Protein AF-A0A9Q0U3F6-F1 (afdb_monomer_lite)

Sequence (194 aa):
MDRSNAILQREQQQQSLNPKDWIAVDQQNAWDLLHEERSLMTRISTSCVDLDDILGGGISCKQVTEIGGVPGIGKTQLGIQLAVNVQMPSYCGGLGGKAIYIDTEGSFMGERAQEIAEAYVEDISEYNRFLHKDLQACQGEIQGKDVLQNIYFFRICSYTEQIALINYLEEFISDHKDVLKTWPSGPEYLVKWH

Foldseek 3Di:
DDPVVVVVVVVVVVVPDDPVVVVPPPPDDPVNVVVVCVVLWAAFALVDPVVCVVVVRHHTPPDDDDDDDDPPPCPLVSLLLSQLRLCDPVVSRHVVAFEEAEAAPPPDDVVSSLVSLQVSLVVVVVVCVVVPPDDDDPDPRDHSVNSSVRYHYHYDHDPVSVVVVVVCVVVVCVVVVRNVSSDPDPPPPPPDDD

Organism: NCBI:txid2511006

Secondary structure (DSSP, 8-state):
--HHHHHHHHHHHHTT--GGGSTTS----HHHHHHHHHHT--EE--S-HHHHHHHTSSEETTS------STTSSHHHHHHHHHHHTTS-GGGTS-S--EEEEESSS---HHHHHHHHHHHHHHHHHHHHHH-TT---------HHHHHTTEEEEE--SHHHHHHHHHHHHHHHHH-GGGGTT-SS-GGG-----

Structure (mmCIF, N/CA/C/O backbone):
data_AF-A0A9Q0U3F6-F1
#
_entry.id   AF-A0A9Q0U3F6-F1
#
loop_
_atom_site.group_PDB
_atom_site.id
_atom_site.type_symbol
_atom_site.label_atom_id
_atom_site.label_alt_id
_atom_site.label_comp_id
_atom_site.label_asym_id
_atom_site.label_entity_id
_atom_site.label_seq_id
_atom_site.pdbx_PDB_ins_code
_atom_site.Cartn_x
_atom_site.Cartn_y
_atom_site.Cartn_z
_atom_site.occupancy
_atom_site.B_iso_or_equiv
_atom_site.auth_seq_id
_atom_site.auth_comp_id
_atom_site.auth_asym_id
_atom_site.auth_atom_id
_atom_site.pdbx_PDB_model_num
ATOM 1 N N . MET A 1 1 ? -55.919 -20.861 21.590 1.00 49.06 1 MET A N 1
ATOM 2 C CA . MET A 1 1 ? -55.355 -21.329 20.307 1.00 49.06 1 MET A CA 1
ATOM 3 C C . MET A 1 1 ? -53.915 -21.726 20.569 1.00 49.06 1 MET A C 1
ATOM 5 O O . MET A 1 1 ? -53.205 -20.995 21.244 1.00 49.06 1 MET A O 1
ATOM 9 N N . ASP A 1 2 ? -53.588 -22.955 20.201 1.00 49.62 2 ASP A N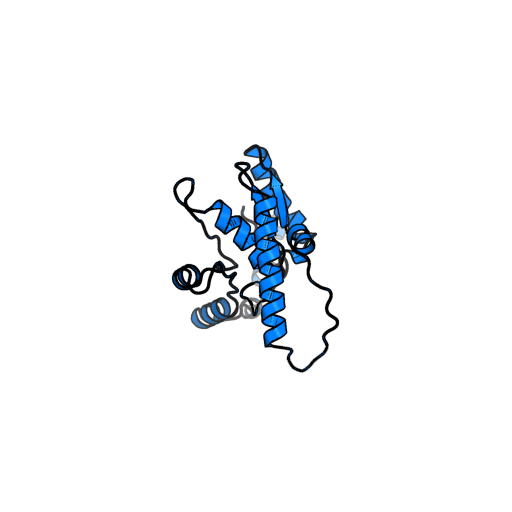 1
ATOM 10 C CA . ASP A 1 2 ? -52.701 -23.861 20.934 1.00 49.62 2 ASP A CA 1
ATOM 11 C C . ASP A 1 2 ? -51.220 -23.725 20.527 1.00 49.62 2 ASP A C 1
ATOM 13 O O . ASP A 1 2 ? -50.894 -23.850 19.346 1.00 49.62 2 ASP A O 1
ATOM 17 N N . ARG A 1 3 ? -50.314 -23.469 21.489 1.00 50.22 3 ARG A N 1
ATOM 18 C CA . ARG A 1 3 ? -48.858 -23.334 21.242 1.00 50.22 3 ARG A CA 1
ATOM 19 C C . ARG A 1 3 ? -48.234 -24.642 20.743 1.00 50.22 3 ARG A C 1
ATOM 21 O O . ARG A 1 3 ? -47.231 -24.594 20.036 1.00 50.22 3 ARG A O 1
ATOM 28 N N . SER A 1 4 ? -48.862 -25.778 21.041 1.00 53.78 4 SER A N 1
ATOM 29 C CA . SER A 1 4 ? -48.437 -27.098 20.570 1.00 53.78 4 SER A CA 1
ATOM 30 C C . SER A 1 4 ? -48.608 -27.259 19.054 1.00 53.78 4 SER A C 1
ATOM 32 O O . SER A 1 4 ? -47.772 -27.883 18.407 1.00 53.78 4 SER A O 1
ATOM 34 N N . ASN A 1 5 ? -49.615 -26.612 18.451 1.00 49.47 5 ASN A N 1
ATOM 35 C CA . ASN A 1 5 ? -49.834 -26.671 17.000 1.00 49.47 5 ASN A CA 1
ATOM 36 C C . ASN A 1 5 ? -48.785 -25.882 16.203 1.00 49.47 5 ASN A C 1
ATOM 38 O O . ASN A 1 5 ? -48.445 -26.275 15.091 1.00 49.47 5 ASN A O 1
ATOM 42 N N . ALA A 1 6 ? -48.232 -24.804 16.766 1.00 56.00 6 ALA A N 1
ATOM 43 C CA . ALA A 1 6 ? -47.202 -24.004 16.098 1.00 56.00 6 ALA A CA 1
ATOM 44 C C . ALA A 1 6 ? -45.828 -24.703 16.063 1.00 56.00 6 ALA A C 1
ATOM 46 O O . ALA A 1 6 ? -45.046 -24.475 15.142 1.00 56.00 6 ALA A O 1
ATOM 47 N N . ILE A 1 7 ? -45.535 -25.558 17.050 1.00 54.91 7 ILE A N 1
ATOM 48 C CA . ILE A 1 7 ? -44.294 -26.347 17.104 1.00 54.91 7 ILE A CA 1
ATOM 49 C C . ILE A 1 7 ? -44.388 -27.533 16.138 1.00 54.91 7 ILE A C 1
ATOM 51 O O . ILE A 1 7 ? -43.493 -27.711 15.317 1.00 54.91 7 ILE A O 1
ATOM 55 N N . LEU A 1 8 ? -45.520 -28.245 16.133 1.00 54.44 8 LEU A N 1
ATOM 56 C CA . LEU A 1 8 ? -45.777 -29.344 15.194 1.00 54.44 8 LEU A CA 1
ATOM 57 C C . LEU A 1 8 ? -45.776 -28.877 13.727 1.00 54.44 8 LEU A C 1
ATOM 59 O O . LEU A 1 8 ? -45.282 -29.585 12.854 1.00 54.44 8 LEU A O 1
ATOM 63 N N . GLN A 1 9 ? -46.264 -27.661 13.446 1.00 56.31 9 GLN A N 1
ATOM 64 C CA . GLN A 1 9 ? -46.187 -27.066 12.105 1.00 56.31 9 GLN A CA 1
ATOM 65 C C . GLN A 1 9 ? -44.754 -26.701 11.688 1.00 56.31 9 GLN A C 1
ATOM 67 O O . GLN A 1 9 ? -44.421 -26.836 10.513 1.00 56.31 9 GLN A O 1
ATOM 72 N N . ARG A 1 10 ? -43.891 -26.282 12.626 1.00 53.69 10 ARG A N 1
ATOM 73 C CA . ARG A 1 10 ? -42.471 -25.998 12.347 1.00 53.69 10 ARG A CA 1
ATOM 74 C C . ARG A 1 10 ? -41.657 -27.274 12.135 1.00 53.69 10 ARG A C 1
ATOM 76 O O . ARG A 1 10 ? -40.849 -27.309 11.214 1.00 53.69 10 ARG A O 1
ATOM 83 N N . GLU A 1 11 ? -41.912 -28.327 12.911 1.00 52.25 11 GLU A N 1
ATOM 84 C CA . GLU A 1 11 ? -41.258 -29.635 12.734 1.00 52.25 11 GLU A CA 1
ATOM 85 C C . GLU A 1 11 ? -41.662 -30.312 11.414 1.00 52.25 11 GLU A C 1
ATOM 87 O O . GLU A 1 11 ? -40.806 -30.864 10.721 1.00 52.25 11 GLU A O 1
ATOM 92 N N . GLN A 1 12 ? -42.930 -30.197 10.996 1.00 52.62 12 GLN A N 1
ATOM 93 C CA . GLN A 1 12 ? -43.377 -30.700 9.689 1.00 52.62 12 GLN A CA 1
ATOM 94 C C . GLN A 1 12 ? -42.829 -29.883 8.506 1.00 52.62 12 GLN A C 1
ATOM 96 O O . GLN A 1 12 ? -42.560 -30.454 7.451 1.00 52.62 12 GLN A O 1
ATOM 101 N N . GLN A 1 13 ? -42.597 -28.574 8.669 1.00 50.81 13 GLN A N 1
ATOM 102 C CA . GLN A 1 13 ? -41.918 -27.763 7.648 1.00 50.81 13 GLN A CA 1
ATOM 103 C C . GLN A 1 13 ? -40.432 -28.119 7.517 1.00 50.81 13 GLN A C 1
ATOM 105 O O . GLN A 1 13 ? -39.918 -28.173 6.400 1.00 50.81 13 GLN A O 1
A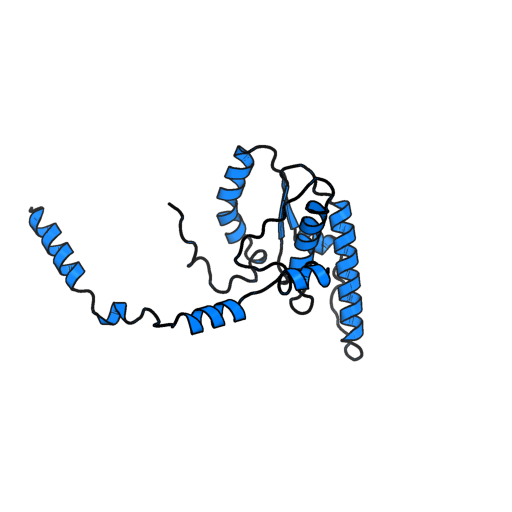TOM 110 N N . GLN A 1 14 ? -39.754 -28.434 8.625 1.00 48.50 14 GLN A N 1
ATOM 111 C CA . GLN A 1 14 ? -38.338 -28.816 8.621 1.00 48.50 14 GLN A CA 1
ATOM 112 C C . GLN A 1 14 ? -38.094 -30.211 8.016 1.00 48.50 14 GLN A C 1
ATOM 114 O O . GLN A 1 14 ? -37.037 -30.451 7.440 1.00 48.50 14 GLN A O 1
ATOM 119 N N . GLN A 1 15 ? -39.093 -31.100 8.061 1.00 50.72 15 GLN A N 1
ATOM 120 C CA . GLN A 1 15 ? -39.075 -32.408 7.387 1.00 50.72 15 GLN A CA 1
ATOM 121 C C . GLN A 1 15 ? -39.443 -32.360 5.892 1.00 50.72 15 GLN A C 1
ATOM 123 O O . GLN A 1 15 ? -39.339 -33.380 5.214 1.00 50.72 15 GLN A O 1
ATOM 128 N N . SER A 1 16 ? -39.855 -31.201 5.362 1.00 45.19 16 SER A N 1
ATOM 129 C CA . SER A 1 16 ? -40.233 -31.043 3.945 1.00 45.19 16 SER A CA 1
ATOM 130 C C . SER A 1 16 ? -39.086 -30.627 3.018 1.00 45.19 16 SER A C 1
ATOM 132 O O . SER A 1 16 ? -39.297 -30.483 1.815 1.00 45.19 16 SER A O 1
ATOM 134 N N . LEU A 1 17 ? -37.874 -30.448 3.551 1.00 50.31 17 LEU A N 1
ATOM 135 C CA . LEU A 1 17 ? -36.697 -30.147 2.740 1.00 50.31 17 LEU A CA 1
ATOM 136 C C . LEU A 1 17 ? -36.336 -31.386 1.912 1.00 50.31 17 LEU A C 1
ATOM 138 O O . LEU A 1 17 ? -36.053 -32.457 2.453 1.00 50.31 17 LEU A O 1
ATOM 142 N N . ASN A 1 18 ? -36.406 -31.249 0.590 1.00 52.62 18 ASN A N 1
ATOM 143 C CA . ASN A 1 18 ? -36.125 -32.326 -0.345 1.00 52.62 18 ASN A CA 1
ATOM 144 C C . ASN A 1 18 ? -34.629 -32.652 -0.251 1.00 52.62 18 ASN A C 1
ATOM 146 O O . ASN A 1 18 ? -33.817 -31.732 -0.329 1.00 52.62 18 ASN A O 1
ATOM 150 N N . PRO A 1 19 ? -34.216 -33.928 -0.160 1.00 51.41 19 PRO A N 1
ATOM 151 C CA . PRO A 1 19 ? -32.799 -34.266 -0.125 1.00 51.41 19 PRO A CA 1
ATOM 152 C C . PRO A 1 19 ? -31.988 -33.738 -1.306 1.00 51.41 19 PRO A C 1
ATOM 154 O O . PRO A 1 19 ? -30.776 -33.591 -1.207 1.00 51.41 19 PRO A O 1
ATOM 157 N N . LYS A 1 20 ? -32.662 -33.419 -2.417 1.00 50.69 20 LYS A N 1
ATOM 158 C CA . LYS A 1 20 ? -32.069 -32.780 -3.594 1.00 50.69 20 LYS A CA 1
ATOM 159 C C . LYS A 1 20 ? -31.677 -31.317 -3.387 1.00 50.69 20 LYS A C 1
ATOM 161 O O . LYS A 1 20 ? -30.798 -30.851 -4.101 1.00 50.69 20 LYS A O 1
ATOM 166 N N . ASP A 1 21 ? -32.249 -30.635 -2.399 1.00 50.00 21 ASP A N 1
ATOM 167 C CA . ASP A 1 21 ? -31.904 -29.249 -2.069 1.00 50.00 21 ASP A CA 1
ATOM 168 C C . ASP A 1 21 ? -30.517 -29.168 -1.399 1.00 50.00 21 ASP A C 1
ATOM 170 O O . ASP A 1 21 ? -29.830 -28.160 -1.519 1.00 50.00 21 ASP A O 1
ATOM 174 N N . TRP A 1 22 ? -30.050 -30.256 -0.765 1.00 46.44 22 TRP A N 1
ATOM 175 C CA . TRP A 1 22 ? -28.683 -30.377 -0.229 1.00 46.44 22 TRP A CA 1
ATOM 176 C C . TRP A 1 22 ? -27.664 -30.835 -1.284 1.00 46.44 22 TRP A C 1
ATOM 178 O O . TRP A 1 22 ? -26.461 -30.704 -1.080 1.00 46.44 22 TRP A O 1
ATOM 188 N N . ILE A 1 23 ? -28.135 -31.382 -2.412 1.00 46.56 23 ILE A N 1
ATOM 189 C CA . ILE A 1 23 ? -27.288 -31.915 -3.497 1.00 46.56 23 ILE A CA 1
ATOM 190 C C . ILE A 1 23 ? -26.761 -30.789 -4.406 1.00 46.56 23 ILE A C 1
ATOM 192 O O . ILE A 1 23 ? -25.864 -31.020 -5.207 1.00 46.56 23 ILE A O 1
ATOM 196 N N . ALA A 1 24 ? -27.253 -29.558 -4.244 1.00 46.41 24 ALA A N 1
ATOM 197 C CA . ALA A 1 24 ? -26.706 -28.374 -4.906 1.00 46.41 24 ALA A CA 1
ATOM 198 C C . ALA A 1 24 ? -25.598 -27.669 -4.097 1.00 46.41 24 ALA A C 1
ATOM 200 O O . ALA A 1 24 ? -25.228 -26.544 -4.424 1.00 46.41 24 ALA A O 1
ATOM 201 N N . VAL A 1 25 ? -25.052 -28.303 -3.051 1.00 53.06 25 VAL A N 1
ATOM 202 C CA . VAL A 1 25 ? -23.688 -27.972 -2.623 1.00 53.06 25 VAL A CA 1
ATOM 203 C C . VAL A 1 25 ? -22.778 -28.592 -3.672 1.00 53.06 25 VAL A C 1
ATOM 205 O O . VAL A 1 25 ? -22.663 -29.817 -3.728 1.00 53.06 25 VAL A O 1
ATOM 208 N N . ASP A 1 26 ? -22.212 -27.755 -4.540 1.00 58.81 26 ASP A N 1
ATOM 209 C CA . ASP A 1 26 ? -21.251 -28.172 -5.558 1.00 58.81 26 ASP A CA 1
ATOM 210 C C . ASP A 1 26 ? -20.186 -29.049 -4.880 1.00 58.81 26 ASP A C 1
ATOM 212 O O . ASP A 1 26 ? -19.478 -28.600 -3.975 1.00 58.81 26 ASP A O 1
ATOM 216 N N . GLN A 1 27 ? -20.158 -30.346 -5.206 1.00 58.69 27 GLN A N 1
ATOM 217 C CA . GLN A 1 27 ? -19.224 -31.305 -4.612 1.00 58.69 27 GLN A CA 1
ATOM 218 C C . GLN A 1 27 ? -17.847 -31.079 -5.235 1.00 58.69 27 GLN A C 1
ATOM 220 O O . GLN A 1 27 ? -17.368 -31.883 -6.031 1.00 58.69 27 GLN A O 1
ATOM 225 N N . GLN A 1 28 ? -17.215 -29.964 -4.885 1.00 70.50 28 GLN A N 1
ATOM 226 C CA . GLN A 1 28 ? -15.832 -29.701 -5.238 1.00 70.50 28 GLN A CA 1
ATOM 227 C C . GLN A 1 28 ? -14.929 -30.446 -4.264 1.00 70.50 28 GLN A C 1
ATOM 229 O O . GLN A 1 28 ? -15.071 -30.354 -3.040 1.00 70.50 28 GLN A O 1
ATOM 234 N N . ASN A 1 29 ? -13.996 -31.225 -4.807 1.00 86.06 29 ASN A N 1
ATOM 235 C CA . ASN A 1 29 ? -12.972 -31.831 -3.975 1.00 86.06 29 ASN A CA 1
ATOM 236 C C . ASN A 1 29 ? -11.969 -30.741 -3.533 1.00 86.06 29 ASN A C 1
ATOM 238 O O . ASN A 1 29 ? -11.833 -29.690 -4.159 1.00 86.06 29 ASN A O 1
ATOM 242 N N . ALA A 1 30 ? -11.246 -30.987 -2.439 1.00 83.19 30 ALA A N 1
ATOM 243 C CA . ALA A 1 30 ? -10.294 -30.011 -1.899 1.00 83.19 30 ALA A CA 1
ATOM 244 C C . ALA A 1 30 ? -9.158 -29.653 -2.879 1.00 83.19 30 ALA A C 1
ATOM 246 O O . ALA A 1 30 ? -8.510 -28.622 -2.723 1.00 83.19 30 ALA A O 1
ATOM 247 N N . TRP A 1 31 ? -8.899 -30.512 -3.868 1.00 83.25 31 TRP A N 1
ATOM 248 C CA . TRP A 1 31 ? -7.876 -30.291 -4.882 1.00 83.25 31 TRP A CA 1
ATOM 249 C C . TRP A 1 31 ? -8.350 -29.269 -5.921 1.00 83.25 31 TRP A C 1
ATOM 251 O O . TRP A 1 31 ? -7.631 -28.310 -6.185 1.00 83.25 31 TRP A O 1
ATOM 261 N N . ASP A 1 32 ? -9.576 -29.412 -6.421 1.00 85.19 32 ASP A N 1
ATOM 262 C CA . ASP A 1 32 ? -10.219 -28.483 -7.353 1.00 85.19 32 ASP A CA 1
ATOM 263 C C . ASP A 1 32 ? -10.326 -27.090 -6.726 1.00 85.19 32 ASP A C 1
ATOM 265 O O . ASP A 1 32 ? -9.898 -26.112 -7.334 1.00 85.19 32 ASP A O 1
ATOM 269 N N . LEU A 1 33 ? -10.764 -27.015 -5.465 1.00 81.06 33 LEU A N 1
ATOM 270 C CA . LEU A 1 33 ? -10.896 -25.753 -4.733 1.00 81.06 33 LEU A CA 1
ATOM 271 C C . LEU A 1 33 ? -9.536 -25.059 -4.518 1.00 81.06 33 LEU A C 1
ATOM 273 O O . LEU A 1 33 ? -9.423 -23.847 -4.680 1.00 81.06 33 LEU A O 1
ATOM 277 N N . LEU A 1 34 ? -8.475 -25.824 -4.230 1.00 79.25 34 LEU A N 1
ATOM 278 C CA . LEU A 1 34 ? -7.109 -25.297 -4.103 1.00 79.25 34 LEU A CA 1
ATOM 279 C C . LEU A 1 34 ? -6.534 -24.837 -5.450 1.00 79.25 34 LEU A C 1
ATOM 281 O O . LEU A 1 34 ? -5.801 -23.845 -5.511 1.00 79.25 34 LEU A O 1
ATOM 285 N N . HIS A 1 35 ? -6.829 -25.554 -6.535 1.00 79.94 35 HIS A N 1
ATOM 286 C CA . HIS A 1 35 ? -6.406 -25.165 -7.877 1.00 79.94 35 HIS A CA 1
ATOM 287 C C . HIS A 1 35 ? -7.120 -23.909 -8.358 1.00 79.94 35 HIS A C 1
ATOM 289 O O . HIS A 1 35 ? -6.469 -23.016 -8.904 1.00 79.94 35 HIS A O 1
ATOM 295 N N . GLU A 1 36 ? -8.421 -23.816 -8.107 1.00 76.94 36 GLU A N 1
ATOM 296 C CA . GLU A 1 36 ? -9.217 -22.636 -8.403 1.00 76.94 36 GLU A CA 1
ATOM 297 C C . GLU A 1 36 ? -8.716 -21.438 -7.589 1.00 76.94 36 GLU A C 1
ATOM 299 O O . GLU A 1 36 ? -8.391 -20.403 -8.171 1.00 76.94 36 GLU A O 1
ATOM 304 N N . GLU A 1 37 ? -8.500 -21.599 -6.279 1.00 74.75 37 GLU A N 1
ATOM 305 C CA . GLU A 1 37 ? -7.934 -20.552 -5.426 1.00 74.75 37 GLU A CA 1
ATOM 306 C C . GLU A 1 37 ? -6.588 -20.058 -5.967 1.00 74.75 37 GLU A C 1
ATOM 308 O O . GLU A 1 37 ? -6.440 -18.862 -6.213 1.00 74.75 37 GLU A O 1
ATOM 313 N N . ARG A 1 38 ? -5.639 -20.964 -6.249 1.00 71.94 38 ARG A N 1
ATOM 314 C CA . ARG A 1 38 ? -4.325 -20.605 -6.812 1.00 71.94 38 ARG A CA 1
ATOM 315 C C . ARG A 1 38 ? -4.423 -19.904 -8.160 1.00 71.94 38 ARG A C 1
ATOM 317 O O . ARG A 1 38 ? -3.631 -19.003 -8.417 1.00 71.94 38 ARG A O 1
ATOM 324 N N . SER A 1 39 ? -5.362 -20.305 -9.013 1.00 68.38 39 SER A N 1
ATOM 325 C CA . SER A 1 39 ? -5.569 -19.669 -10.318 1.00 68.38 39 SER A CA 1
ATOM 326 C C . SER A 1 39 ? -6.148 -18.253 -10.204 1.00 68.38 39 SER A C 1
ATOM 328 O O . SER A 1 39 ? -5.880 -17.406 -11.052 1.00 68.38 39 SER A O 1
ATOM 330 N N . LEU A 1 40 ? -6.886 -17.981 -9.123 1.00 72.19 40 LEU A N 1
ATOM 331 C CA . LEU A 1 40 ? -7.496 -16.689 -8.812 1.00 72.19 40 LEU A CA 1
ATOM 332 C C . LEU A 1 40 ? -6.630 -15.816 -7.887 1.00 72.19 40 LEU A C 1
ATOM 334 O O . LEU A 1 40 ? -7.042 -14.702 -7.545 1.00 72.19 40 LEU A O 1
ATOM 338 N N . MET A 1 41 ? -5.468 -16.303 -7.433 1.00 73.31 41 MET A N 1
ATOM 339 C CA . MET A 1 41 ? -4.558 -15.541 -6.576 1.00 73.31 41 MET A CA 1
ATOM 340 C C . MET A 1 41 ? -3.874 -14.445 -7.388 1.00 73.31 41 MET A C 1
ATOM 342 O O . MET A 1 41 ? -2.840 -14.650 -8.019 1.00 73.31 41 MET A O 1
ATOM 346 N N . THR A 1 42 ? -4.441 -13.247 -7.329 1.00 87.31 42 THR A N 1
ATOM 347 C CA . THR A 1 42 ? -3.783 -12.040 -7.814 1.00 87.31 42 THR A CA 1
ATOM 348 C C . THR A 1 42 ? -2.732 -11.567 -6.813 1.00 87.31 42 THR A C 1
ATOM 350 O O . THR A 1 42 ? -2.897 -11.724 -5.597 1.00 87.31 42 THR A O 1
ATOM 353 N N . ARG A 1 43 ? -1.649 -10.976 -7.322 1.00 91.44 43 ARG A N 1
ATOM 354 C CA . ARG A 1 43 ? -0.555 -10.429 -6.513 1.00 91.44 43 ARG A CA 1
ATOM 355 C C . ARG A 1 43 ? -0.246 -9.002 -6.921 1.00 91.44 43 ARG A C 1
ATOM 357 O O . ARG A 1 43 ? -0.457 -8.636 -8.074 1.00 91.44 43 ARG A O 1
ATOM 364 N N . ILE A 1 44 ? 0.255 -8.229 -5.968 1.00 94.69 44 ILE A N 1
ATOM 365 C CA . ILE A 1 44 ? 0.815 -6.902 -6.206 1.00 94.69 44 ILE A CA 1
ATOM 366 C C . ILE A 1 44 ? 2.330 -7.030 -6.061 1.00 94.69 44 ILE A C 1
ATOM 368 O O . ILE A 1 44 ? 2.816 -7.408 -4.994 1.00 94.69 44 ILE A O 1
ATOM 372 N N . SER A 1 45 ? 3.067 -6.726 -7.125 1.00 94.94 45 SER A N 1
ATOM 373 C CA . SER A 1 45 ? 4.529 -6.674 -7.091 1.00 94.94 45 SER A CA 1
ATOM 374 C C . SER A 1 45 ? 5.002 -5.623 -6.089 1.00 94.94 45 SER A C 1
ATOM 376 O O . SER A 1 45 ? 4.399 -4.558 -5.938 1.00 94.94 45 SER A O 1
ATOM 378 N N . THR A 1 46 ? 6.110 -5.903 -5.414 1.00 95.81 46 THR A N 1
ATOM 379 C CA . THR A 1 46 ? 6.808 -4.952 -4.541 1.00 95.81 46 THR A CA 1
ATOM 380 C C . THR A 1 46 ? 7.765 -4.034 -5.309 1.00 95.81 46 THR A C 1
ATOM 382 O O . THR A 1 46 ? 8.417 -3.189 -4.697 1.00 95.81 46 THR A O 1
ATOM 385 N N . SER A 1 47 ? 7.863 -4.193 -6.637 1.00 93.69 47 SER A N 1
ATOM 386 C CA . SER A 1 47 ? 8.891 -3.592 -7.503 1.00 93.69 47 SER A CA 1
ATOM 387 C C . SER A 1 47 ? 10.327 -3.971 -7.115 1.00 93.69 47 SER A C 1
ATOM 389 O O . SER A 1 47 ? 11.287 -3.318 -7.520 1.00 93.69 47 SER A O 1
ATOM 391 N N . CYS A 1 48 ? 10.488 -5.046 -6.344 1.00 95.06 48 CYS A N 1
ATOM 392 C CA . CYS A 1 48 ? 11.768 -5.622 -5.967 1.00 95.06 48 CYS A CA 1
ATOM 393 C C . CYS A 1 48 ? 11.729 -7.114 -6.287 1.00 95.06 48 CYS A C 1
ATOM 395 O O . CYS A 1 48 ? 11.026 -7.870 -5.624 1.00 95.06 48 CYS A O 1
ATOM 397 N N . VAL A 1 49 ? 12.491 -7.532 -7.300 1.00 95.12 49 VAL A N 1
ATOM 398 C CA . VAL A 1 49 ? 12.485 -8.922 -7.789 1.00 95.12 49 VAL A CA 1
ATOM 399 C C . VAL A 1 49 ? 12.841 -9.902 -6.672 1.00 95.12 49 VAL A C 1
ATOM 401 O O . VAL A 1 49 ? 12.113 -10.862 -6.454 1.00 95.12 49 VAL A O 1
ATOM 404 N N . ASP A 1 50 ? 13.889 -9.612 -5.898 1.00 97.31 50 ASP A N 1
ATOM 405 C CA . ASP A 1 50 ? 14.319 -10.486 -4.802 1.00 97.31 50 ASP A CA 1
ATOM 406 C C . ASP A 1 50 ? 13.236 -10.638 -3.719 1.00 97.31 50 ASP A C 1
ATOM 408 O O . ASP A 1 50 ? 13.038 -11.721 -3.167 1.00 97.31 50 ASP A O 1
ATOM 412 N N . LEU A 1 51 ? 12.516 -9.554 -3.405 1.00 95.12 51 LEU A N 1
ATOM 413 C CA . LEU A 1 51 ? 11.439 -9.585 -2.418 1.00 95.12 51 LEU A CA 1
ATOM 414 C C . LEU A 1 51 ? 10.200 -10.294 -2.971 1.00 95.12 51 LEU A C 1
ATOM 416 O O . LEU A 1 51 ? 9.575 -11.074 -2.255 1.00 95.12 51 LEU A O 1
ATOM 420 N N . ASP A 1 52 ? 9.866 -10.063 -4.238 1.00 95.56 52 ASP A N 1
ATOM 421 C CA . ASP A 1 52 ? 8.775 -10.758 -4.910 1.00 95.56 52 ASP A CA 1
ATOM 422 C C . ASP A 1 52 ? 9.039 -12.263 -4.955 1.00 95.56 52 ASP A C 1
ATOM 424 O O . ASP A 1 52 ? 8.138 -13.029 -4.623 1.00 95.56 52 ASP A O 1
ATOM 428 N N . ASP A 1 53 ? 10.263 -12.697 -5.254 1.00 95.69 53 ASP A N 1
ATOM 429 C CA . ASP A 1 53 ? 10.656 -14.109 -5.247 1.00 95.69 53 ASP A CA 1
ATOM 430 C C . ASP A 1 53 ? 10.484 -14.743 -3.860 1.00 95.69 53 ASP A C 1
ATOM 432 O O . ASP A 1 53 ? 9.913 -15.831 -3.738 1.00 95.69 53 ASP A O 1
ATOM 436 N N . ILE A 1 54 ? 10.898 -14.041 -2.798 1.00 94.75 54 ILE A N 1
ATOM 437 C CA . ILE A 1 54 ? 10.698 -14.487 -1.408 1.00 94.75 54 ILE A CA 1
ATOM 438 C C . ILE A 1 54 ? 9.204 -14.605 -1.068 1.00 94.75 54 ILE A C 1
ATOM 440 O O . ILE A 1 54 ? 8.803 -15.523 -0.350 1.00 94.75 54 ILE A O 1
ATOM 444 N N . LEU A 1 55 ? 8.374 -13.697 -1.584 1.00 91.44 55 LEU A N 1
ATOM 445 C CA . LEU A 1 55 ? 6.926 -13.668 -1.355 1.00 91.44 55 LEU A CA 1
ATOM 446 C C . LEU A 1 55 ? 6.132 -14.575 -2.316 1.00 91.44 55 LEU A C 1
ATOM 448 O O . LEU A 1 55 ? 4.914 -14.696 -2.179 1.00 91.44 55 LEU A O 1
ATOM 452 N N . GLY A 1 56 ? 6.791 -15.236 -3.273 1.00 90.00 56 GLY A N 1
ATOM 453 C CA . GLY A 1 56 ? 6.134 -16.090 -4.266 1.00 90.00 56 GLY A CA 1
ATOM 454 C C . GLY A 1 56 ? 5.395 -15.311 -5.363 1.00 90.00 56 GLY A C 1
ATOM 455 O O . GLY A 1 56 ? 4.302 -15.707 -5.781 1.00 9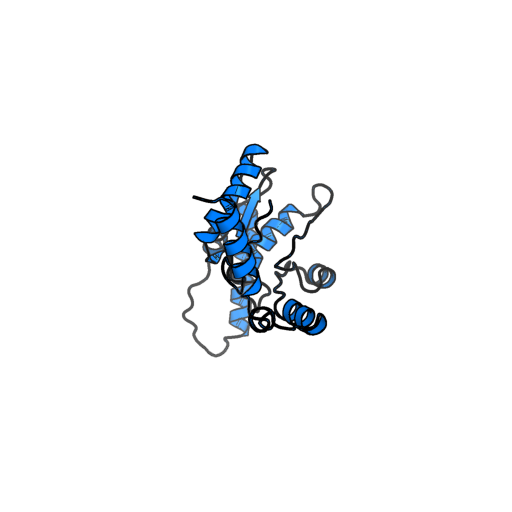0.00 56 GLY A O 1
ATOM 456 N N . GLY A 1 57 ? 5.988 -14.206 -5.818 1.00 90.12 57 GLY A N 1
ATOM 457 C CA . GLY A 1 57 ? 5.497 -13.313 -6.870 1.00 90.12 57 GLY A CA 1
ATOM 458 C C . GLY A 1 57 ? 4.889 -11.996 -6.371 1.00 90.12 57 GLY A C 1
ATOM 459 O O . GLY A 1 57 ? 4.107 -11.389 -7.099 1.00 90.12 57 GLY A O 1
ATOM 460 N N . GLY A 1 58 ? 5.184 -11.583 -5.134 1.00 94.25 58 GLY A N 1
ATOM 461 C CA . GLY A 1 58 ? 4.689 -10.339 -4.528 1.00 94.25 58 GLY A CA 1
ATOM 462 C C . GLY A 1 58 ? 3.595 -10.533 -3.471 1.00 94.25 58 GLY A C 1
ATOM 463 O O . GLY A 1 58 ? 3.319 -11.643 -3.014 1.00 94.25 58 GLY A O 1
ATOM 464 N N . ILE A 1 59 ? 2.957 -9.438 -3.056 1.00 94.38 59 ILE A N 1
ATOM 465 C CA . ILE A 1 59 ? 1.960 -9.428 -1.976 1.00 94.38 59 ILE A CA 1
ATOM 466 C C . ILE A 1 59 ? 0.666 -10.096 -2.443 1.00 94.38 59 ILE A C 1
ATOM 468 O O . ILE A 1 59 ? 0.042 -9.664 -3.413 1.00 94.38 59 ILE A O 1
ATOM 472 N N . SER A 1 60 ? 0.245 -11.151 -1.739 1.00 91.00 60 SER A N 1
ATOM 473 C CA . SER A 1 60 ? -0.976 -11.892 -2.056 1.00 91.00 60 SER A CA 1
ATOM 474 C C . SER A 1 60 ? -2.235 -11.092 -1.751 1.00 91.00 60 SER A C 1
ATOM 476 O O . SER A 1 60 ? -2.431 -10.631 -0.630 1.00 91.00 60 SER A O 1
ATOM 478 N N . CYS A 1 61 ? -3.161 -11.030 -2.705 1.00 87.62 61 CYS A N 1
ATOM 479 C CA . CYS A 1 61 ? -4.526 -10.607 -2.412 1.00 87.62 61 CYS A CA 1
ATOM 480 C C . CYS A 1 61 ? -5.282 -11.685 -1.617 1.00 87.62 61 CYS A C 1
ATOM 482 O O . CYS A 1 61 ? -4.845 -12.837 -1.537 1.00 87.62 61 CYS A O 1
ATOM 484 N N . LYS A 1 62 ? -6.435 -11.300 -1.046 1.00 83.88 62 LYS A N 1
ATOM 485 C CA . LYS A 1 62 ? -7.315 -12.150 -0.212 1.00 83.88 62 LYS A CA 1
ATOM 486 C C . LYS A 1 62 ? -6.668 -12.662 1.085 1.00 83.88 62 LYS A C 1
ATOM 488 O O . LYS A 1 62 ? -7.207 -13.550 1.735 1.00 83.88 62 LYS A O 1
ATOM 493 N N . GLN A 1 63 ? -5.528 -12.095 1.470 1.00 84.69 63 GLN A N 1
ATOM 494 C CA . GLN A 1 63 ? -4.793 -12.431 2.683 1.00 84.69 63 GLN A CA 1
ATOM 495 C C . GLN A 1 63 ? -4.328 -11.149 3.374 1.00 84.69 63 GLN A C 1
ATOM 497 O O . GLN A 1 63 ? -4.185 -10.105 2.739 1.00 84.69 63 GLN A O 1
ATOM 502 N N . VAL A 1 64 ? -4.087 -11.239 4.681 1.00 90.69 64 VAL A N 1
ATOM 503 C CA . VAL A 1 64 ? -3.451 -10.165 5.448 1.00 90.69 64 VAL A CA 1
ATOM 504 C C . VAL A 1 64 ? -1.956 -10.455 5.515 1.00 90.69 64 VAL A C 1
ATOM 506 O O . VAL A 1 64 ? -1.551 -11.534 5.946 1.00 90.69 64 VAL A O 1
ATOM 509 N N . THR A 1 65 ? -1.137 -9.494 5.094 1.00 91.69 65 THR A N 1
ATOM 510 C CA . THR A 1 65 ? 0.326 -9.571 5.179 1.00 91.69 65 THR A CA 1
ATOM 511 C C . THR A 1 65 ? 0.830 -8.527 6.168 1.00 91.69 65 THR A C 1
ATOM 513 O O . THR A 1 65 ? 0.597 -7.335 5.986 1.00 91.69 65 THR A O 1
ATOM 516 N N . GLU A 1 66 ? 1.528 -8.972 7.212 1.00 94.81 66 GLU A N 1
ATOM 517 C CA . GLU A 1 66 ? 2.156 -8.095 8.201 1.00 94.81 66 GLU A CA 1
ATOM 518 C C . GLU A 1 66 ? 3.647 -7.917 7.887 1.00 94.81 66 GLU A C 1
ATOM 520 O O . GLU A 1 66 ? 4.382 -8.891 7.724 1.00 94.81 66 GLU A O 1
ATOM 525 N N . ILE A 1 67 ? 4.104 -6.664 7.837 1.00 92.31 67 ILE A N 1
ATOM 526 C CA . ILE A 1 67 ? 5.520 -6.317 7.674 1.00 92.31 67 ILE A CA 1
ATOM 527 C C . ILE A 1 67 ? 6.027 -5.761 9.008 1.00 92.31 67 ILE A C 1
ATOM 529 O O . ILE A 1 67 ? 5.787 -4.602 9.347 1.00 92.31 67 ILE A O 1
ATOM 533 N N . GLY A 1 68 ? 6.735 -6.594 9.770 1.00 92.62 68 GLY A N 1
ATOM 534 C CA . GLY A 1 68 ? 7.285 -6.247 11.082 1.00 92.62 68 GLY A CA 1
ATOM 535 C C . GLY A 1 68 ? 8.772 -5.878 11.049 1.00 92.62 68 GLY A C 1
ATOM 536 O O . GLY A 1 68 ? 9.529 -6.330 10.195 1.00 92.62 68 GLY A O 1
ATOM 537 N N . GLY A 1 69 ? 9.212 -5.068 12.017 1.00 94.00 69 GLY A N 1
ATOM 538 C CA . GLY A 1 69 ? 10.633 -4.806 12.268 1.00 94.00 69 GLY A CA 1
ATOM 539 C C . GLY A 1 69 ? 10.924 -3.420 12.843 1.00 94.00 69 GLY A C 1
ATOM 540 O O . GLY A 1 69 ? 10.014 -2.620 13.069 1.00 94.00 69 GLY A O 1
ATOM 541 N N . VAL A 1 70 ? 12.202 -3.117 13.087 1.00 95.06 70 VAL A N 1
ATOM 542 C CA . VAL A 1 70 ? 12.628 -1.883 13.780 1.00 95.06 70 VAL A CA 1
ATOM 543 C C . VAL A 1 70 ? 12.362 -0.609 12.952 1.00 95.06 70 VAL A C 1
ATOM 545 O O . VAL A 1 70 ? 12.140 -0.688 11.740 1.00 95.06 70 VAL A O 1
ATOM 548 N N . PRO A 1 71 ? 12.310 0.591 13.559 1.00 92.38 71 PRO A N 1
ATOM 549 C CA . PRO A 1 71 ? 12.224 1.839 12.800 1.00 92.38 71 PRO A CA 1
ATOM 550 C C . PRO A 1 71 ? 13.358 1.957 11.768 1.00 92.38 71 PRO A C 1
ATOM 552 O O . PRO A 1 71 ? 14.484 1.546 12.032 1.00 92.38 71 PRO A O 1
ATOM 555 N N . GLY A 1 72 ? 13.055 2.495 10.584 1.00 91.81 72 GLY A N 1
ATOM 556 C CA . GLY A 1 72 ? 14.047 2.709 9.522 1.00 91.81 72 GLY A CA 1
ATOM 557 C C . GLY A 1 72 ? 14.307 1.529 8.575 1.00 91.81 72 GLY A C 1
ATOM 558 O O . GLY A 1 72 ? 14.987 1.727 7.578 1.00 91.81 72 GLY A O 1
ATOM 559 N N . ILE A 1 73 ? 13.724 0.340 8.790 1.00 93.75 73 ILE A N 1
ATOM 560 C CA . ILE A 1 73 ? 13.929 -0.814 7.879 1.00 93.75 73 ILE A CA 1
ATOM 561 C C . ILE A 1 73 ? 13.184 -0.719 6.535 1.00 93.75 73 ILE A C 1
ATOM 563 O O . ILE A 1 73 ? 13.238 -1.651 5.743 1.00 93.75 73 ILE A O 1
ATOM 567 N N . GLY A 1 74 ? 12.420 0.354 6.305 1.00 94.56 74 GLY A N 1
ATOM 568 C CA . GLY A 1 74 ? 11.663 0.547 5.063 1.00 94.56 74 GLY A CA 1
ATOM 569 C C . GLY A 1 74 ? 10.180 0.154 5.093 1.00 94.56 74 GLY A C 1
ATOM 570 O O . GLY A 1 74 ? 9.548 0.202 4.047 1.00 94.56 74 GLY A O 1
ATOM 571 N N . LYS A 1 75 ? 9.577 -0.161 6.252 1.00 96.00 75 LYS A N 1
ATOM 572 C CA . LYS A 1 75 ? 8.139 -0.527 6.346 1.00 96.00 75 LYS A CA 1
ATOM 573 C C . LYS A 1 75 ? 7.210 0.498 5.684 1.00 96.00 75 LYS A C 1
ATOM 575 O O . LYS A 1 75 ? 6.426 0.153 4.810 1.00 96.00 75 LYS A O 1
ATOM 580 N N . THR A 1 76 ? 7.345 1.769 6.065 1.00 95.69 76 THR A N 1
ATOM 581 C CA . THR A 1 76 ? 6.546 2.865 5.499 1.00 95.69 76 THR A CA 1
ATOM 582 C C . THR A 1 76 ? 6.832 3.062 4.011 1.00 95.69 76 THR A C 1
ATOM 584 O O . THR A 1 76 ? 5.910 3.300 3.243 1.00 95.69 76 THR A O 1
ATOM 587 N N . GLN A 1 77 ? 8.090 2.905 3.583 1.00 96.19 77 GLN A N 1
ATOM 588 C CA . GLN A 1 77 ? 8.462 3.006 2.167 1.00 96.19 77 GLN A CA 1
ATOM 589 C C . GLN A 1 77 ? 7.781 1.919 1.334 1.00 96.19 77 GLN A C 1
ATOM 591 O O . GLN A 1 77 ? 7.185 2.225 0.307 1.00 96.19 77 GLN A O 1
ATOM 596 N N . LEU A 1 78 ? 7.796 0.674 1.815 1.00 96.44 78 LEU A N 1
ATOM 597 C CA . LEU A 1 78 ? 7.110 -0.437 1.168 1.00 96.44 78 LEU A CA 1
ATOM 598 C C . LEU A 1 78 ? 5.588 -0.227 1.147 1.00 96.44 78 LEU A C 1
ATOM 600 O O . LEU A 1 78 ? 4.957 -0.472 0.126 1.00 96.44 78 LEU A O 1
ATOM 604 N N . GLY A 1 79 ? 4.998 0.293 2.227 1.00 96.88 79 GLY A N 1
ATOM 605 C CA . GLY A 1 79 ? 3.575 0.642 2.259 1.00 96.88 79 GLY A CA 1
ATOM 606 C C . GLY A 1 79 ? 3.190 1.680 1.198 1.00 96.88 79 GLY A C 1
ATOM 607 O O . GLY A 1 79 ? 2.204 1.496 0.486 1.00 96.88 79 GLY A O 1
ATOM 608 N N . ILE A 1 80 ? 3.977 2.754 1.061 1.00 97.31 80 ILE A N 1
ATOM 609 C CA . ILE A 1 80 ? 3.748 3.790 0.041 1.00 97.31 80 ILE A CA 1
ATOM 610 C C . ILE A 1 80 ? 3.940 3.206 -1.367 1.00 97.31 80 ILE A C 1
ATOM 612 O O . ILE A 1 80 ? 3.104 3.441 -2.239 1.00 97.31 80 ILE A O 1
ATOM 616 N N . GLN A 1 81 ? 4.987 2.402 -1.576 1.00 97.31 81 GLN A N 1
ATOM 617 C CA . GLN A 1 81 ? 5.241 1.721 -2.847 1.00 97.31 81 GLN A CA 1
ATOM 618 C C . GLN A 1 81 ? 4.054 0.845 -3.258 1.00 97.31 81 GLN A C 1
ATOM 620 O O . GLN A 1 81 ? 3.581 0.945 -4.384 1.00 97.31 81 GLN A O 1
ATOM 625 N N . LEU A 1 82 ? 3.515 0.036 -2.342 1.00 96.75 82 LEU A N 1
ATOM 626 C CA . LEU A 1 82 ? 2.367 -0.832 -2.618 1.00 96.75 82 LEU A CA 1
ATOM 627 C C . LEU A 1 82 ? 1.089 -0.043 -2.947 1.00 96.75 82 LEU A C 1
ATOM 629 O O . LEU A 1 82 ? 0.316 -0.468 -3.808 1.00 96.75 82 LEU A O 1
ATOM 633 N N . ALA A 1 83 ? 0.883 1.120 -2.318 1.00 96.06 83 ALA A N 1
ATOM 634 C CA . ALA A 1 83 ? -0.253 2.000 -2.605 1.00 96.06 83 ALA A CA 1
ATOM 635 C C . ALA A 1 83 ? -0.209 2.605 -4.023 1.00 96.06 83 ALA A C 1
ATOM 637 O O . ALA A 1 83 ? -1.256 2.907 -4.603 1.00 96.06 83 ALA A O 1
ATOM 638 N N . VAL A 1 84 ? 0.988 2.749 -4.598 1.00 95.19 84 VAL A N 1
ATOM 639 C CA . VAL A 1 84 ? 1.176 3.107 -6.011 1.00 95.19 84 VAL A CA 1
ATOM 640 C C . VAL A 1 84 ? 1.094 1.859 -6.898 1.00 95.19 84 VAL A C 1
ATOM 642 O O . VAL A 1 84 ? 0.344 1.842 -7.872 1.00 95.19 84 VAL A O 1
ATOM 645 N N . ASN A 1 85 ? 1.780 0.776 -6.526 1.00 94.69 85 ASN A N 1
ATOM 646 C CA . ASN A 1 85 ? 1.898 -0.438 -7.335 1.00 94.69 85 ASN A CA 1
ATOM 647 C C . ASN A 1 85 ? 0.558 -1.133 -7.615 1.00 94.69 85 ASN A C 1
ATOM 649 O O . ASN A 1 85 ? 0.372 -1.724 -8.678 1.00 94.69 85 ASN A O 1
ATOM 653 N N . VAL A 1 86 ? -0.416 -1.052 -6.704 1.00 93.44 86 VAL A N 1
ATOM 654 C CA . VAL A 1 86 ? -1.754 -1.623 -6.944 1.00 93.44 86 VAL A CA 1
ATOM 655 C C . VAL A 1 86 ? -2.444 -1.009 -8.171 1.00 93.44 86 VAL A C 1
ATOM 657 O O . VAL A 1 86 ? -3.281 -1.658 -8.804 1.00 93.44 86 VAL A O 1
ATOM 660 N N . GLN A 1 87 ? -2.075 0.220 -8.533 1.00 91.75 87 GLN A N 1
ATOM 661 C CA . GLN A 1 87 ? -2.654 0.959 -9.650 1.00 91.75 87 GLN A CA 1
ATOM 662 C C . GLN A 1 87 ? -2.041 0.571 -10.998 1.00 91.75 87 GLN A C 1
ATOM 664 O O . GLN A 1 87 ? -2.631 0.875 -12.036 1.00 91.75 87 GLN A O 1
ATOM 669 N N . MET A 1 88 ? -0.895 -0.124 -11.006 1.00 89.06 88 MET A N 1
ATOM 670 C CA . MET A 1 88 ? -0.277 -0.567 -12.255 1.00 89.06 88 MET A CA 1
ATOM 671 C C . MET A 1 88 ? -1.172 -1.582 -12.977 1.00 89.06 88 MET A C 1
ATOM 673 O O . MET A 1 88 ? -1.900 -2.338 -12.326 1.00 89.06 88 MET A O 1
ATOM 677 N N . PRO A 1 89 ? -1.113 -1.664 -14.314 1.00 86.56 89 PRO A N 1
ATOM 678 C CA . PRO A 1 89 ? -1.765 -2.733 -15.055 1.00 86.56 89 PRO A CA 1
ATOM 679 C C . PRO A 1 89 ? -1.291 -4.121 -14.605 1.00 86.56 89 PRO A C 1
ATOM 681 O O . PRO A 1 89 ? -0.149 -4.299 -14.181 1.00 86.56 89 PRO A O 1
ATOM 684 N N . SER A 1 90 ? -2.139 -5.139 -14.769 1.00 85.50 90 SER A N 1
ATOM 685 C CA . SER A 1 90 ? -1.810 -6.508 -14.342 1.00 85.50 90 SER A CA 1
ATOM 686 C C . SER A 1 90 ? -0.614 -7.126 -15.053 1.00 85.50 90 SER A C 1
ATOM 688 O O . SER A 1 90 ? 0.108 -7.912 -14.450 1.00 85.50 90 SER A O 1
ATOM 690 N N . TYR A 1 91 ? -0.337 -6.721 -16.293 1.00 83.06 91 TYR A N 1
ATOM 691 C CA . TYR A 1 91 ? 0.870 -7.147 -17.008 1.00 83.06 91 TYR A CA 1
ATOM 692 C C . TYR A 1 91 ? 2.162 -6.500 -16.469 1.00 83.06 91 TYR A C 1
ATOM 694 O O . TYR A 1 91 ? 3.247 -6.981 -16.776 1.00 83.06 91 TYR A O 1
ATOM 702 N N . CYS A 1 92 ? 2.047 -5.446 -15.654 1.00 84.50 92 CYS A N 1
ATOM 703 C CA . CYS A 1 92 ? 3.142 -4.792 -14.930 1.00 84.50 92 CYS A CA 1
ATOM 704 C C . CYS A 1 92 ? 3.185 -5.192 -13.442 1.00 84.50 92 CYS A C 1
ATOM 706 O O . CYS A 1 92 ? 3.902 -4.572 -12.667 1.00 84.50 92 CYS A O 1
ATOM 708 N N . GLY A 1 93 ? 2.404 -6.192 -13.012 1.00 86.56 93 GLY A N 1
ATOM 709 C CA . GLY A 1 93 ? 2.396 -6.653 -11.619 1.00 86.56 93 GLY A CA 1
ATOM 710 C C . GLY A 1 93 ? 1.512 -5.842 -10.662 1.00 86.56 93 GLY A C 1
ATOM 711 O O . GLY A 1 93 ? 1.638 -6.008 -9.452 1.00 86.56 93 GLY A O 1
ATOM 712 N N . GLY A 1 94 ? 0.622 -4.981 -11.168 1.00 90.50 94 GLY A N 1
ATOM 713 C CA . GLY A 1 94 ? -0.426 -4.332 -10.367 1.00 90.50 94 GLY A CA 1
ATOM 714 C C . GLY A 1 94 ? -1.818 -4.910 -10.626 1.00 90.50 94 GLY A C 1
ATOM 715 O O . GLY A 1 94 ? -1.970 -5.977 -11.213 1.00 90.50 94 GLY A O 1
ATOM 716 N N . LEU A 1 95 ? -2.869 -4.208 -10.199 1.00 89.94 95 LEU A N 1
ATOM 717 C CA . LEU A 1 95 ? -4.265 -4.640 -10.365 1.00 89.94 95 LEU A CA 1
ATOM 718 C C . LEU A 1 95 ? -5.153 -3.595 -11.056 1.00 89.94 95 LEU A C 1
ATOM 720 O O . LEU A 1 95 ? -6.366 -3.782 -11.167 1.00 89.94 95 LEU A O 1
ATOM 724 N N . GLY A 1 96 ? -4.577 -2.470 -11.483 1.00 88.19 96 GLY A N 1
ATOM 725 C CA . GLY A 1 96 ? -5.311 -1.315 -11.998 1.00 88.19 96 GLY A CA 1
ATOM 726 C C . GLY A 1 96 ? -6.292 -0.711 -10.987 1.00 88.19 96 GLY A C 1
ATOM 727 O O . GLY A 1 96 ? -7.243 -0.043 -11.400 1.00 88.19 96 GLY A O 1
ATOM 728 N N . GLY A 1 97 ? -6.132 -1.018 -9.696 1.00 89.25 97 GLY A N 1
ATOM 729 C CA . GLY A 1 97 ? -7.044 -0.645 -8.614 1.00 89.25 97 GLY A CA 1
ATOM 730 C C . GLY A 1 97 ? -6.705 0.702 -7.981 1.00 89.25 97 GLY A C 1
ATOM 731 O O . GLY A 1 97 ? -5.882 1.454 -8.493 1.00 89.25 97 GLY A O 1
ATOM 732 N N . LYS A 1 98 ? -7.344 0.991 -6.847 1.00 92.44 98 LYS A N 1
ATOM 733 C CA . LYS A 1 98 ? -7.042 2.132 -5.971 1.00 92.44 98 LYS A CA 1
ATOM 734 C C . LYS A 1 98 ? -6.554 1.635 -4.611 1.00 92.44 98 LYS A C 1
ATOM 736 O O . LYS A 1 98 ? -6.770 0.474 -4.271 1.00 92.44 98 LYS A O 1
ATOM 741 N N . ALA A 1 99 ? -5.933 2.509 -3.824 1.00 94.12 99 ALA A N 1
ATOM 742 C CA . ALA A 1 99 ? -5.436 2.174 -2.493 1.00 94.12 99 ALA A CA 1
ATOM 743 C C . ALA A 1 99 ? -6.196 2.926 -1.396 1.00 94.12 99 ALA A C 1
ATOM 745 O O . ALA A 1 99 ? -6.555 4.089 -1.565 1.00 94.12 99 ALA A O 1
ATOM 746 N N . ILE A 1 100 ? -6.380 2.277 -0.247 1.00 95.94 100 ILE A N 1
ATOM 747 C CA . ILE A 1 100 ? -6.711 2.945 1.015 1.00 95.94 100 ILE A CA 1
ATOM 748 C C . ILE A 1 100 ? -5.455 2.888 1.883 1.00 95.94 100 ILE A C 1
ATOM 750 O O . ILE A 1 100 ? -4.956 1.801 2.170 1.00 95.94 100 ILE A O 1
ATOM 754 N N . TYR A 1 101 ? -4.941 4.046 2.287 1.00 96.50 101 TYR A N 1
ATOM 755 C CA . TYR A 1 101 ? -3.775 4.160 3.157 1.00 96.50 101 TYR A CA 1
ATOM 756 C C . TYR A 1 101 ? -4.193 4.748 4.502 1.00 96.50 101 TYR A C 1
ATOM 758 O O . TYR A 1 101 ? -4.688 5.873 4.575 1.00 96.50 101 TYR A O 1
ATOM 766 N N . ILE A 1 102 ? -3.975 3.992 5.576 1.00 96.88 102 ILE A N 1
ATOM 767 C CA . ILE A 1 102 ? -4.324 4.394 6.940 1.00 96.88 102 ILE A CA 1
ATOM 768 C C . ILE A 1 102 ? -3.028 4.672 7.696 1.00 96.88 102 ILE A C 1
ATOM 770 O O . ILE A 1 102 ? -2.218 3.769 7.895 1.00 96.88 102 ILE A O 1
ATOM 774 N N . ASP A 1 103 ? -2.830 5.917 8.120 1.00 96.38 103 ASP A N 1
ATOM 775 C CA . ASP A 1 103 ? -1.621 6.350 8.817 1.00 96.38 103 ASP A CA 1
ATOM 776 C C . ASP A 1 103 ? -1.897 6.648 10.291 1.00 96.38 103 ASP A C 1
ATOM 778 O O . ASP A 1 103 ? -2.513 7.657 10.655 1.00 96.38 103 ASP A O 1
ATOM 782 N N . THR A 1 104 ? -1.400 5.767 11.152 1.00 94.31 104 THR A N 1
ATOM 783 C CA . THR A 1 104 ? -1.526 5.860 12.610 1.00 94.31 104 THR A CA 1
ATOM 784 C C . THR A 1 104 ? -0.390 6.653 13.254 1.00 94.31 104 THR A C 1
ATOM 786 O O . THR A 1 104 ? -0.591 7.285 14.287 1.00 94.31 104 THR A O 1
ATOM 789 N N . GLU A 1 105 ? 0.782 6.752 12.623 1.00 91.50 105 GLU A N 1
ATOM 790 C CA . GLU A 1 105 ? 1.969 7.385 13.223 1.00 91.50 105 GLU A CA 1
ATOM 791 C C . GLU A 1 105 ? 2.290 8.769 12.643 1.00 91.50 105 GLU A C 1
ATOM 793 O O . GLU A 1 105 ? 2.878 9.602 13.327 1.00 91.50 105 GLU A O 1
ATOM 798 N N . GLY A 1 106 ? 1.807 9.085 11.443 1.00 91.88 106 GLY A N 1
ATOM 799 C CA . GLY A 1 106 ? 2.079 10.351 10.752 1.00 91.88 106 GLY A CA 1
ATOM 800 C C . GLY A 1 106 ? 3.311 10.228 9.874 1.00 91.88 106 GLY A C 1
ATOM 801 O O . GLY A 1 106 ? 4.031 11.202 9.674 1.00 91.88 106 GLY A O 1
ATOM 802 N N . SER A 1 107 ? 3.599 9.000 9.446 1.00 92.00 107 SER A N 1
ATOM 803 C CA . SER A 1 107 ? 4.807 8.644 8.712 1.00 92.00 107 SER A CA 1
ATOM 804 C C . SER A 1 107 ? 4.611 8.702 7.199 1.00 92.00 107 SER A C 1
ATOM 806 O O . SER A 1 107 ? 5.592 8.641 6.460 1.00 92.00 107 SER A O 1
ATOM 808 N N . PHE A 1 108 ? 3.368 8.827 6.720 1.00 93.69 108 PHE A N 1
ATOM 809 C CA . PHE A 1 108 ? 3.102 8.964 5.296 1.00 93.69 108 PHE A CA 1
ATOM 810 C C . PHE A 1 108 ? 3.634 10.303 4.777 1.00 93.69 108 PHE A C 1
ATOM 812 O O . PHE A 1 108 ? 3.276 11.373 5.271 1.00 93.69 108 PHE A O 1
ATOM 819 N N . MET A 1 109 ? 4.473 10.244 3.745 1.00 94.50 109 MET A N 1
ATOM 820 C CA . MET A 1 109 ? 5.068 11.418 3.113 1.00 94.50 109 MET A CA 1
ATOM 821 C C . MET A 1 109 ? 4.505 11.562 1.701 1.00 94.50 109 MET A C 1
ATOM 823 O O . MET A 1 109 ? 4.846 10.779 0.816 1.00 94.50 109 MET A O 1
ATOM 827 N N . GLY A 1 110 ? 3.658 12.572 1.484 1.00 93.31 110 GLY A N 1
ATOM 828 C CA . GLY A 1 110 ? 3.036 12.822 0.178 1.00 93.31 110 GLY A CA 1
ATOM 829 C C . GLY A 1 110 ? 4.056 13.078 -0.934 1.00 93.31 110 GLY A C 1
ATOM 830 O O . GLY A 1 110 ? 3.905 12.544 -2.025 1.00 93.31 110 GLY A O 1
ATOM 831 N N . GLU A 1 111 ? 5.136 13.803 -0.630 1.00 94.81 111 GLU A N 1
ATOM 832 C CA . GLU A 1 111 ? 6.253 14.027 -1.562 1.00 94.81 111 GLU A CA 1
ATOM 833 C C . GLU A 1 111 ? 6.877 12.701 -2.011 1.00 94.81 111 GLU A C 1
ATOM 835 O O . GLU A 1 111 ? 7.079 12.476 -3.199 1.00 94.81 111 GLU A O 1
ATOM 840 N N . ARG A 1 112 ? 7.081 11.762 -1.080 1.00 95.31 112 ARG A N 1
ATOM 841 C CA . ARG A 1 112 ? 7.619 10.442 -1.418 1.00 95.31 112 ARG A CA 1
ATOM 842 C C . ARG A 1 112 ? 6.655 9.624 -2.273 1.00 95.31 112 ARG A C 1
ATOM 844 O O . ARG A 1 112 ? 7.085 8.927 -3.186 1.00 95.31 112 ARG A O 1
ATOM 851 N N . ALA A 1 113 ? 5.357 9.694 -1.982 1.00 94.81 113 ALA A N 1
ATOM 852 C CA . ALA A 1 113 ? 4.346 9.061 -2.821 1.00 94.81 113 ALA A CA 1
ATOM 853 C C . ALA A 1 113 ? 4.348 9.651 -4.241 1.00 94.81 113 ALA A C 1
ATOM 855 O O . ALA A 1 113 ? 4.189 8.906 -5.204 1.00 94.81 113 ALA A O 1
ATOM 856 N N . GLN A 1 114 ? 4.569 10.964 -4.372 1.00 94.94 114 GLN A N 1
ATOM 857 C CA . GLN A 1 114 ? 4.685 11.637 -5.663 1.00 94.94 114 GLN A CA 1
ATOM 858 C C . GLN A 1 114 ? 5.911 11.154 -6.444 1.00 94.94 114 GLN A C 1
ATOM 860 O O . GLN A 1 114 ? 5.759 10.778 -7.600 1.00 94.94 114 GLN A O 1
ATOM 865 N N . GLU A 1 115 ? 7.087 11.089 -5.814 1.00 96.12 115 GLU A N 1
ATOM 866 C CA . GLU A 1 115 ? 8.308 10.565 -6.447 1.00 96.12 115 GLU A CA 1
ATOM 867 C C . GLU A 1 115 ? 8.101 9.141 -6.988 1.00 96.12 115 GLU A C 1
ATOM 869 O O . GLU A 1 115 ? 8.479 8.827 -8.114 1.00 96.12 115 GLU A O 1
ATOM 874 N N . ILE A 1 116 ? 7.467 8.273 -6.193 1.00 95.88 116 ILE A N 1
ATOM 875 C CA . ILE A 1 116 ? 7.173 6.892 -6.595 1.00 95.88 116 ILE A CA 1
ATOM 876 C C . ILE A 1 116 ? 6.148 6.862 -7.741 1.00 95.88 116 ILE A C 1
ATOM 878 O O . ILE A 1 116 ? 6.280 6.066 -8.668 1.00 95.88 116 ILE A O 1
ATOM 882 N N . ALA A 1 117 ? 5.135 7.730 -7.703 1.00 93.81 117 ALA A N 1
ATOM 883 C CA . ALA A 1 117 ? 4.138 7.845 -8.763 1.00 93.81 117 ALA A CA 1
ATOM 884 C C . ALA A 1 117 ? 4.731 8.355 -10.087 1.00 93.81 117 ALA A C 1
ATOM 886 O O . ALA A 1 117 ? 4.321 7.901 -11.152 1.00 93.81 117 ALA A O 1
ATOM 887 N N . GLU A 1 118 ? 5.682 9.286 -10.034 1.00 93.31 118 GLU A N 1
ATOM 888 C CA . GLU A 1 118 ? 6.399 9.785 -11.210 1.00 93.31 118 GLU A CA 1
ATOM 889 C C . GLU A 1 118 ? 7.259 8.680 -11.835 1.00 93.31 118 GLU A C 1
ATOM 891 O O . GLU A 1 118 ? 7.137 8.435 -13.035 1.00 93.31 118 GLU A O 1
ATOM 896 N N . ALA A 1 119 ? 8.011 7.929 -11.022 1.00 92.19 119 ALA A N 1
ATOM 897 C CA . ALA A 1 119 ? 8.765 6.762 -11.490 1.00 92.19 119 ALA A CA 1
ATOM 898 C C . ALA A 1 119 ? 7.856 5.710 -12.155 1.00 92.19 119 ALA A C 1
ATOM 900 O O . ALA A 1 119 ? 8.158 5.210 -13.233 1.00 92.19 119 ALA A O 1
ATOM 901 N N . TYR A 1 120 ? 6.686 5.440 -11.569 1.00 88.56 120 TYR A N 1
ATOM 902 C CA . TYR A 1 120 ? 5.678 4.558 -12.163 1.00 88.56 120 TYR A CA 1
ATOM 903 C C . TYR A 1 120 ? 5.218 5.018 -13.560 1.00 88.56 120 TYR A C 1
ATOM 905 O O . TYR A 1 120 ? 5.074 4.204 -14.477 1.00 88.56 120 TYR A O 1
ATOM 913 N N . VAL A 1 121 ? 4.960 6.318 -13.730 1.00 88.75 121 VAL A N 1
ATOM 914 C CA . VAL A 1 121 ? 4.547 6.883 -15.023 1.00 88.75 121 VAL A CA 1
ATOM 915 C C . VAL A 1 121 ? 5.654 6.713 -16.060 1.00 88.75 121 VAL A C 1
ATOM 917 O O . VAL A 1 121 ? 5.371 6.346 -17.204 1.00 88.75 121 VAL A O 1
ATOM 920 N N . GLU A 1 122 ? 6.902 6.955 -15.663 1.00 87.94 122 GLU A N 1
ATOM 921 C CA . GLU A 1 122 ? 8.069 6.771 -16.522 1.00 87.94 122 GLU A CA 1
ATOM 922 C C . GLU A 1 122 ? 8.208 5.308 -16.960 1.00 87.94 122 GLU A C 1
ATOM 924 O O . GLU A 1 122 ? 8.251 5.052 -18.168 1.00 87.94 122 GLU A O 1
ATOM 929 N N . ASP A 1 123 ? 8.141 4.359 -16.021 1.00 84.75 123 ASP A N 1
ATOM 930 C CA . ASP A 1 123 ? 8.226 2.916 -16.282 1.00 84.75 123 ASP A CA 1
ATOM 931 C C . ASP A 1 123 ? 7.142 2.444 -17.265 1.00 84.75 123 ASP A C 1
ATOM 933 O O . ASP A 1 123 ? 7.427 1.737 -18.240 1.00 84.75 123 ASP A O 1
ATOM 937 N N . ILE A 1 124 ? 5.888 2.876 -17.074 1.00 83.75 124 ILE A N 1
ATOM 938 C CA . ILE A 1 124 ? 4.801 2.565 -18.015 1.00 83.75 124 ILE A CA 1
ATOM 939 C C . ILE A 1 124 ? 5.071 3.163 -19.390 1.00 83.75 124 ILE A C 1
ATOM 941 O O . ILE A 1 124 ? 4.836 2.508 -20.410 1.00 83.75 124 ILE A O 1
ATOM 945 N N . SER A 1 125 ? 5.516 4.418 -19.440 1.00 84.56 125 SER A N 1
ATOM 946 C CA . SER A 1 125 ? 5.768 5.107 -20.703 1.00 84.56 125 SER A CA 1
ATOM 947 C C . SER A 1 125 ? 6.860 4.401 -21.512 1.00 84.56 125 SER A C 1
ATOM 949 O O . SER A 1 125 ? 6.749 4.270 -22.736 1.00 84.56 125 SER A O 1
ATOM 951 N N . GLU A 1 126 ? 7.886 3.891 -20.829 1.00 83.19 126 GLU A N 1
ATOM 952 C CA . GLU A 1 126 ? 8.979 3.143 -21.427 1.00 83.19 126 GLU A CA 1
ATOM 953 C C . GLU A 1 126 ? 8.505 1.767 -21.907 1.00 83.19 126 GLU A C 1
ATOM 955 O O . GLU A 1 126 ? 8.734 1.402 -23.064 1.00 83.19 126 GLU A O 1
ATOM 960 N N . TYR A 1 127 ? 7.750 1.045 -21.077 1.00 78.31 127 TYR A N 1
ATOM 961 C CA . TYR A 1 127 ? 7.160 -0.242 -21.441 1.00 78.31 127 TYR A CA 1
ATOM 962 C C . TYR A 1 127 ? 6.255 -0.136 -22.679 1.00 78.31 127 TYR A C 1
ATOM 964 O O . TYR A 1 127 ? 6.391 -0.902 -23.638 1.00 78.31 127 TYR A O 1
ATOM 972 N N . ASN A 1 128 ? 5.379 0.873 -22.711 1.00 78.06 128 ASN A N 1
ATOM 973 C CA . ASN A 1 128 ? 4.507 1.140 -23.853 1.00 78.06 128 ASN A CA 1
ATOM 974 C C . ASN A 1 128 ? 5.317 1.465 -25.115 1.00 78.06 128 ASN A C 1
ATOM 976 O O . ASN A 1 128 ? 4.971 1.000 -26.201 1.00 78.06 128 ASN A O 1
ATOM 980 N N . ARG A 1 129 ? 6.424 2.209 -24.993 1.00 79.44 129 ARG A N 1
ATOM 981 C CA . ARG A 1 129 ? 7.325 2.505 -26.117 1.00 79.44 129 ARG A CA 1
ATOM 982 C C . ARG A 1 129 ? 7.976 1.244 -26.687 1.00 79.44 129 ARG A C 1
ATOM 984 O O . ARG A 1 129 ? 8.139 1.152 -27.904 1.00 79.44 129 ARG A O 1
ATOM 991 N N . PHE A 1 130 ? 8.335 0.278 -25.841 1.00 76.31 130 PHE A N 1
ATOM 992 C CA . PHE A 1 130 ? 8.884 -1.002 -26.293 1.00 76.31 130 PHE A CA 1
ATOM 993 C C . PHE A 1 130 ? 7.852 -1.864 -27.032 1.00 76.31 130 PHE A C 1
ATOM 995 O O . PHE A 1 130 ? 8.208 -2.505 -28.023 1.00 76.31 130 PHE A O 1
ATOM 1002 N N . LEU A 1 131 ? 6.585 -1.854 -26.603 1.00 70.25 131 LEU A N 1
ATOM 1003 C CA . LEU A 1 131 ? 5.515 -2.633 -27.239 1.00 70.25 131 LEU A CA 1
ATOM 1004 C C . LEU A 1 131 ? 4.918 -1.977 -28.499 1.00 70.25 131 LEU A C 1
ATOM 1006 O O . LEU A 1 131 ? 4.560 -2.683 -29.440 1.00 70.25 131 LEU A O 1
ATOM 1010 N N . HIS A 1 132 ? 4.820 -0.645 -28.558 1.00 61.59 132 HIS A N 1
ATOM 1011 C CA . HIS A 1 132 ? 4.108 0.092 -29.615 1.00 61.59 132 HIS A CA 1
ATOM 1012 C C . HIS A 1 132 ? 5.005 0.644 -30.738 1.00 61.59 132 HIS A C 1
ATOM 1014 O O . HIS A 1 132 ? 4.786 1.760 -31.209 1.00 61.59 132 HIS A O 1
ATOM 1020 N N . LYS A 1 133 ? 5.980 -0.122 -31.249 1.00 54.41 133 LYS A N 1
ATOM 1021 C CA . LYS A 1 133 ? 6.750 0.320 -32.436 1.00 54.41 133 LYS A CA 1
ATOM 1022 C C . LYS A 1 133 ? 5.881 0.615 -33.679 1.00 54.41 133 LYS A C 1
ATOM 1024 O O . LYS A 1 133 ? 6.326 1.398 -34.509 1.00 54.41 133 LYS A O 1
ATOM 1029 N N . ASP A 1 134 ? 4.655 0.077 -33.769 1.00 51.69 134 ASP A N 1
ATOM 1030 C CA . ASP A 1 134 ? 3.824 0.131 -34.990 1.00 51.69 134 ASP A CA 1
ATOM 1031 C C . ASP A 1 134 ? 2.395 0.709 -34.849 1.00 51.69 134 ASP A C 1
ATOM 1033 O O . ASP A 1 134 ? 1.652 0.716 -35.829 1.00 51.69 134 ASP A O 1
ATOM 1037 N N . LEU A 1 135 ? 1.963 1.238 -33.696 1.00 53.00 135 LEU A N 1
ATOM 1038 C CA . LEU A 1 135 ? 0.643 1.892 -33.605 1.00 53.00 135 LEU A CA 1
ATOM 1039 C C . LEU A 1 135 ? 0.702 3.217 -32.841 1.00 53.00 135 LEU A C 1
ATOM 1041 O O . LEU A 1 135 ? 0.990 3.246 -31.648 1.00 53.00 135 LEU A O 1
ATOM 1045 N N . GLN A 1 136 ? 0.357 4.305 -33.541 1.00 56.97 136 GLN A N 1
ATOM 1046 C CA . GLN A 1 136 ? 0.014 5.599 -32.948 1.00 56.97 136 GLN A CA 1
ATOM 1047 C C . GLN A 1 136 ? -1.121 5.402 -31.939 1.00 56.97 136 GLN A C 1
ATOM 1049 O O . GLN A 1 136 ? -2.278 5.234 -32.326 1.00 56.97 136 GLN A O 1
ATOM 1054 N N . ALA A 1 137 ? -0.804 5.417 -30.649 1.00 47.41 137 ALA A N 1
ATOM 1055 C CA . ALA A 1 137 ? -1.814 5.379 -29.606 1.00 47.41 137 ALA A CA 1
ATOM 1056 C C . ALA A 1 137 ? -2.101 6.804 -29.123 1.00 47.41 137 ALA A C 1
ATOM 1058 O O . ALA A 1 137 ? -1.273 7.450 -28.485 1.00 47.41 137 ALA A O 1
ATOM 1059 N N . CYS A 1 138 ? -3.311 7.282 -29.407 1.00 44.88 138 CYS A N 1
ATOM 1060 C CA . CYS A 1 138 ? -3.953 8.302 -28.595 1.00 44.88 138 CYS A CA 1
ATOM 1061 C C . CYS A 1 138 ? -4.260 7.675 -27.229 1.00 44.88 138 CYS A C 1
ATOM 1063 O O . CYS A 1 138 ? -5.288 7.026 -27.061 1.00 44.88 138 CYS A O 1
ATOM 1065 N N . GLN A 1 139 ? -3.366 7.832 -26.262 1.00 49.94 139 GLN A N 1
ATOM 1066 C CA . GLN A 1 139 ? -3.654 7.572 -24.856 1.00 49.94 139 GLN A CA 1
ATOM 1067 C C . GLN A 1 139 ? -3.161 8.783 -24.074 1.00 49.94 139 GLN A C 1
ATOM 1069 O O . GLN A 1 139 ? -2.040 9.238 -24.284 1.00 49.94 139 GLN A O 1
ATOM 1074 N N . GLY A 1 140 ? -4.041 9.368 -23.257 1.00 57.62 140 GLY A N 1
ATOM 1075 C CA . GLY A 1 140 ? -3.674 10.501 -22.413 1.00 57.62 140 GLY A CA 1
ATOM 1076 C C . GLY A 1 140 ? -2.494 10.112 -21.527 1.00 57.62 140 GLY A C 1
ATOM 1077 O O . GLY A 1 140 ? -2.503 9.029 -20.945 1.00 57.62 140 GLY A O 1
ATOM 1078 N N . GLU A 1 141 ? -1.477 10.967 -21.470 1.00 65.12 141 GLU A N 1
ATOM 1079 C CA . GLU A 1 141 ? -0.333 10.783 -20.579 1.00 65.12 141 GLU A CA 1
ATOM 1080 C C . GLU A 1 141 ? -0.846 10.663 -19.139 1.00 65.12 141 GLU A C 1
ATOM 1082 O O . GLU A 1 141 ? -1.444 11.604 -18.614 1.00 65.12 141 GLU A O 1
ATOM 1087 N N . ILE A 1 142 ? -0.652 9.494 -18.520 1.00 73.00 142 ILE A N 1
ATOM 1088 C CA . ILE A 1 142 ? -0.925 9.297 -17.093 1.00 73.00 142 ILE A CA 1
ATOM 1089 C C . ILE A 1 142 ? 0.031 10.225 -16.349 1.00 73.00 142 ILE A C 1
ATOM 1091 O O . ILE A 1 142 ? 1.237 10.121 -16.540 1.00 73.00 142 ILE A O 1
ATOM 1095 N N . GLN A 1 143 ? -0.473 11.144 -15.529 1.00 74.75 143 GLN A N 1
ATOM 1096 C CA . GLN A 1 143 ? 0.384 12.008 -14.719 1.00 74.75 143 GLN A CA 1
ATOM 1097 C C . GLN A 1 143 ? 0.483 11.469 -13.292 1.00 74.75 143 GLN A C 1
ATOM 1099 O O . GLN A 1 143 ? -0.473 10.900 -12.768 1.00 74.75 143 GLN A O 1
ATOM 1104 N N . GLY A 1 144 ? 1.606 11.718 -12.608 1.00 75.44 144 GLY A N 1
ATOM 1105 C CA . GLY A 1 144 ? 1.791 11.288 -11.213 1.00 75.44 144 GLY A CA 1
ATOM 1106 C C . GLY A 1 144 ? 0.688 11.801 -10.273 1.00 75.44 144 GLY A C 1
ATOM 1107 O O . GLY A 1 144 ? 0.250 11.099 -9.367 1.00 75.44 144 GLY A O 1
ATOM 1108 N N . LYS A 1 145 ? 0.130 12.987 -10.548 1.00 79.56 145 LYS A N 1
ATOM 1109 C CA . LYS A 1 145 ? -1.025 13.531 -9.811 1.00 79.56 145 LYS A CA 1
ATOM 1110 C C . LYS A 1 145 ? -2.277 12.646 -9.900 1.00 79.56 145 LYS A C 1
ATOM 1112 O O . LYS A 1 145 ? -3.048 12.605 -8.946 1.00 79.56 145 LYS A O 1
ATOM 1117 N N . ASP A 1 146 ? -2.479 11.956 -11.022 1.00 85.31 146 ASP A N 1
ATOM 1118 C CA . ASP A 1 146 ? -3.640 11.090 -11.240 1.00 85.31 146 ASP A CA 1
ATOM 1119 C C . ASP A 1 146 ? -3.503 9.819 -10.389 1.00 85.31 146 ASP A C 1
ATOM 1121 O O . ASP A 1 146 ? -4.484 9.311 -9.854 1.00 85.31 146 ASP A O 1
ATOM 1125 N N . VAL A 1 147 ? -2.265 9.360 -10.181 1.00 88.19 147 VAL A N 1
ATOM 1126 C CA . VAL A 1 147 ? -1.927 8.237 -9.294 1.00 88.19 147 VAL A CA 1
ATOM 1127 C C . VAL A 1 147 ? -2.191 8.595 -7.833 1.00 88.19 147 VAL A C 1
ATOM 1129 O O . VAL A 1 147 ? -2.779 7.811 -7.090 1.00 88.19 147 VAL A O 1
ATOM 1132 N N . LEU A 1 148 ? -1.806 9.800 -7.405 1.00 90.38 148 LEU A N 1
ATOM 1133 C CA . LEU A 1 148 ? -2.044 10.253 -6.031 1.00 90.38 148 LEU A CA 1
ATOM 1134 C C . LEU A 1 148 ? -3.539 10.397 -5.712 1.00 90.38 148 LEU A C 1
ATOM 1136 O O . LEU A 1 148 ? -3.956 10.079 -4.602 1.00 90.38 148 LEU A O 1
ATOM 1140 N N . GLN A 1 149 ? -4.360 10.813 -6.682 1.00 90.56 149 GLN A N 1
ATOM 1141 C CA . GLN A 1 149 ? -5.822 10.913 -6.523 1.00 90.56 149 GLN A CA 1
ATOM 1142 C C . GLN A 1 149 ? -6.504 9.562 -6.267 1.00 90.56 149 GLN A C 1
ATOM 1144 O O . GLN A 1 149 ? -7.627 9.516 -5.767 1.00 90.56 149 GLN A O 1
ATOM 1149 N N . ASN A 1 150 ? -5.831 8.461 -6.589 1.00 91.94 150 ASN A N 1
ATOM 1150 C CA . ASN A 1 150 ? -6.325 7.103 -6.393 1.00 91.94 150 ASN A CA 1
ATOM 1151 C C . ASN A 1 150 ? -5.878 6.490 -5.054 1.00 91.94 150 ASN A C 1
ATOM 1153 O O . ASN A 1 150 ? -6.090 5.296 -4.830 1.00 91.94 150 ASN A O 1
ATOM 1157 N N . ILE A 1 151 ? -5.265 7.283 -4.168 1.00 93.50 151 ILE A N 1
ATOM 1158 C CA . ILE A 1 151 ? -4.916 6.878 -2.806 1.00 93.50 151 ILE A CA 1
ATOM 1159 C C . ILE A 1 151 ? -5.848 7.603 -1.831 1.00 93.50 151 ILE A C 1
ATOM 1161 O O . ILE A 1 151 ? -5.716 8.800 -1.581 1.00 93.50 151 ILE A O 1
ATOM 1165 N N . TYR A 1 152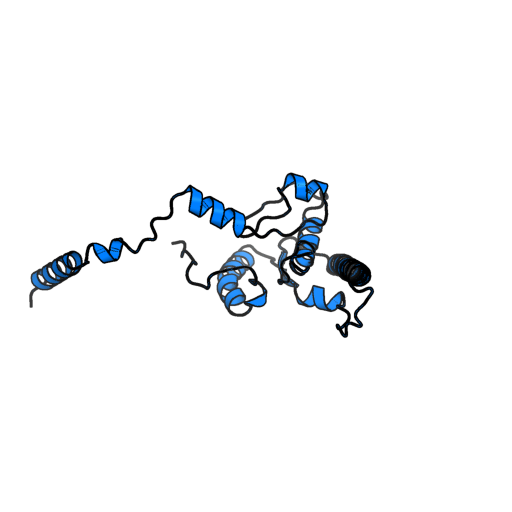 ? -6.786 6.865 -1.241 1.00 94.88 152 TYR A N 1
ATOM 1166 C CA . TYR A 1 152 ? -7.632 7.359 -0.161 1.00 94.88 152 TYR A CA 1
ATOM 1167 C C . TYR A 1 152 ? -6.852 7.331 1.149 1.00 94.88 152 TYR A C 1
ATOM 1169 O O . TYR A 1 152 ? -6.586 6.269 1.710 1.00 94.88 152 TYR A O 1
ATOM 1177 N N . PHE A 1 153 ? -6.461 8.509 1.621 1.00 95.25 153 PHE A N 1
ATOM 1178 C CA . PHE A 1 153 ? -5.635 8.665 2.809 1.00 95.25 153 PHE A CA 1
ATOM 1179 C C . PHE A 1 153 ? -6.475 8.983 4.051 1.00 95.25 153 PHE A C 1
ATOM 1181 O O . PHE A 1 153 ? -7.245 9.944 4.057 1.00 95.25 153 PHE A O 1
ATOM 1188 N N . PHE A 1 154 ? -6.266 8.223 5.126 1.00 95.88 154 PHE A N 1
ATOM 1189 C CA . PHE A 1 154 ? -6.882 8.455 6.430 1.00 95.88 154 PHE A CA 1
ATOM 1190 C C . PHE A 1 154 ? -5.811 8.605 7.508 1.00 95.88 154 PHE A C 1
ATOM 1192 O O . PHE A 1 154 ? -5.065 7.669 7.801 1.00 95.88 154 PHE A O 1
ATOM 1199 N N . ARG A 1 155 ? -5.764 9.779 8.144 1.00 96.69 155 ARG A N 1
ATOM 1200 C CA . ARG A 1 155 ? -4.950 10.011 9.340 1.00 96.69 155 ARG A CA 1
ATOM 1201 C C . ARG A 1 155 ? -5.742 9.592 10.571 1.00 96.69 155 ARG A C 1
ATOM 1203 O O . ARG A 1 155 ? -6.847 10.084 10.774 1.00 96.69 155 ARG A O 1
ATOM 1210 N N . ILE A 1 156 ? -5.149 8.734 11.393 1.00 96.44 156 ILE A N 1
ATOM 1211 C CA . ILE A 1 156 ? -5.739 8.259 12.643 1.00 96.44 156 ILE A CA 1
ATOM 1212 C C . ILE A 1 156 ? -4.897 8.751 13.814 1.00 96.44 156 ILE A C 1
ATOM 1214 O O . ILE A 1 156 ? -3.694 8.497 13.874 1.00 96.44 156 ILE A O 1
ATOM 1218 N N . CYS A 1 157 ? -5.539 9.447 14.747 1.00 95.06 157 CYS A N 1
ATOM 1219 C CA . CYS A 1 157 ? -4.918 10.054 15.922 1.00 95.06 157 CYS A CA 1
ATOM 1220 C C . CYS A 1 157 ? -5.317 9.362 17.235 1.00 95.06 157 CYS A C 1
ATOM 1222 O O . CYS A 1 157 ? -4.776 9.688 18.293 1.00 95.06 157 CYS A O 1
ATOM 1224 N N . SER A 1 158 ? -6.255 8.411 17.199 1.00 96.25 158 SER A N 1
ATOM 1225 C CA . SER A 1 158 ? -6.710 7.676 18.381 1.00 96.25 158 SER A CA 1
ATOM 1226 C C . SER A 1 158 ? -7.234 6.279 18.044 1.00 96.25 158 SER A C 1
ATOM 1228 O O . SER A 1 158 ? -7.657 6.002 16.923 1.00 96.25 158 SER A O 1
ATOM 1230 N N . TYR A 1 159 ? -7.262 5.388 19.040 1.00 95.81 159 TYR A N 1
ATOM 1231 C CA . TYR A 1 159 ? -7.847 4.052 18.871 1.00 95.81 159 TYR A CA 1
ATOM 1232 C C . TYR A 1 159 ? -9.347 4.120 18.519 1.00 95.81 159 TYR A C 1
ATOM 1234 O O . TYR A 1 159 ? -9.847 3.285 17.771 1.00 95.81 159 TYR A O 1
ATOM 1242 N N . THR A 1 160 ? -10.066 5.124 19.037 1.00 97.25 160 THR A N 1
ATOM 1243 C CA . THR A 1 160 ? -11.491 5.328 18.751 1.00 97.25 160 THR A CA 1
ATOM 1244 C C . THR A 1 160 ? -11.703 5.669 17.281 1.00 97.25 160 THR A C 1
ATOM 1246 O O . THR A 1 160 ? -12.587 5.098 16.649 1.00 97.25 160 THR A O 1
ATOM 1249 N N . GLU A 1 161 ? -10.871 6.553 16.723 1.00 96.62 161 GLU A N 1
ATOM 1250 C CA . GLU A 1 161 ? -10.877 6.855 15.287 1.00 96.62 161 GLU A CA 1
ATOM 1251 C C . GLU A 1 161 ? -10.548 5.615 14.457 1.00 96.62 161 GLU A C 1
ATOM 1253 O O . GLU A 1 161 ? -11.197 5.375 13.444 1.00 96.62 161 GLU A O 1
ATOM 1258 N N . GLN A 1 162 ? -9.593 4.793 14.907 1.00 95.06 162 GLN A N 1
ATOM 1259 C CA . GLN A 1 162 ? -9.240 3.555 14.216 1.00 95.06 162 GLN A CA 1
ATOM 1260 C C . GLN A 1 162 ? -10.432 2.594 14.122 1.00 95.06 162 GLN A C 1
ATOM 1262 O O . GLN A 1 162 ? -10.742 2.102 13.041 1.00 95.06 162 GLN A O 1
ATOM 1267 N N . ILE A 1 163 ? -11.123 2.347 15.239 1.00 96.38 163 ILE A N 1
ATOM 1268 C CA . ILE A 1 163 ? -12.300 1.466 15.278 1.00 96.38 163 ILE A CA 1
ATOM 1269 C C . ILE A 1 163 ? -13.441 2.056 14.442 1.00 96.38 163 ILE A C 1
ATOM 1271 O O . ILE A 1 163 ? -14.089 1.332 13.688 1.00 96.38 163 ILE A O 1
ATOM 1275 N N . ALA A 1 164 ? -13.678 3.366 14.549 1.00 96.69 164 ALA A N 1
ATOM 1276 C CA . ALA A 1 164 ? -14.708 4.045 13.771 1.00 96.69 164 ALA A CA 1
ATOM 1277 C C . ALA A 1 164 ? -14.449 3.924 12.264 1.00 96.69 164 ALA A C 1
ATOM 1279 O O . ALA A 1 164 ? -15.371 3.595 11.521 1.00 96.69 164 ALA A O 1
ATOM 1280 N N . LEU A 1 165 ? -13.199 4.118 11.826 1.00 95.50 165 LEU A N 1
ATOM 1281 C CA . LEU A 1 165 ? -12.820 3.945 10.428 1.00 95.50 165 LEU A CA 1
ATOM 1282 C C . LEU A 1 165 ? -13.044 2.503 9.976 1.00 95.50 165 LEU A C 1
ATOM 1284 O O . LEU A 1 165 ? -13.677 2.305 8.950 1.00 95.50 165 LEU A O 1
ATOM 1288 N N . ILE A 1 166 ? -12.593 1.504 10.742 1.00 94.06 166 ILE A N 1
ATOM 1289 C CA . ILE A 1 166 ? -12.773 0.087 10.383 1.00 94.06 166 ILE A CA 1
ATOM 1290 C C . ILE A 1 166 ? -14.255 -0.249 10.175 1.00 94.06 166 ILE A C 1
ATOM 1292 O O . ILE A 1 166 ? -14.597 -0.878 9.178 1.00 94.06 166 ILE A O 1
ATOM 1296 N N . ASN A 1 167 ? -15.136 0.222 11.060 1.00 95.06 167 ASN A N 1
ATOM 1297 C CA . ASN A 1 167 ? -16.580 0.012 10.921 1.00 95.06 167 ASN A CA 1
ATOM 1298 C C . ASN A 1 167 ? -17.176 0.759 9.717 1.00 95.06 167 ASN A C 1
ATOM 1300 O O . ASN A 1 167 ? -18.159 0.309 9.140 1.00 95.06 167 ASN A O 1
ATOM 1304 N N . TYR A 1 168 ? -16.589 1.896 9.340 1.00 94.25 168 TYR A N 1
ATOM 1305 C CA . TYR A 1 168 ? -16.998 2.684 8.178 1.00 94.25 168 TYR A CA 1
ATOM 1306 C C . TYR A 1 168 ? -16.465 2.127 6.846 1.00 94.25 168 TYR A C 1
ATOM 1308 O O . TYR A 1 168 ? -17.064 2.368 5.799 1.00 94.25 168 TYR A O 1
ATOM 1316 N N . LEU A 1 169 ? -15.365 1.364 6.851 1.00 92.31 169 LEU A N 1
ATOM 1317 C CA . LEU A 1 169 ? -14.726 0.883 5.622 1.00 92.31 169 LEU A CA 1
ATOM 1318 C C . LEU A 1 169 ? -15.651 0.011 4.764 1.00 92.31 169 LEU A C 1
ATOM 1320 O O . LEU A 1 169 ? -15.546 0.064 3.543 1.00 92.31 169 LEU A O 1
ATOM 1324 N N . GLU A 1 170 ? -16.560 -0.763 5.363 1.00 88.69 170 GLU A N 1
ATOM 1325 C CA . GLU A 1 170 ? -17.511 -1.593 4.606 1.00 88.69 170 GLU A CA 1
ATOM 1326 C C . GLU A 1 170 ? -18.442 -0.733 3.734 1.00 88.69 170 GLU A C 1
ATOM 1328 O O . GLU A 1 170 ? -18.585 -0.979 2.534 1.00 88.69 170 GLU A O 1
ATOM 1333 N N . GLU A 1 171 ? -19.009 0.328 4.313 1.00 91.00 171 GLU A N 1
ATOM 1334 C CA . GLU A 1 171 ? -19.841 1.303 3.602 1.00 91.00 171 GLU A CA 1
ATOM 1335 C C . GLU A 1 171 ? -19.016 2.075 2.565 1.00 91.00 171 GLU A C 1
ATOM 1337 O O . GLU A 1 171 ? -19.390 2.149 1.394 1.00 91.00 171 GLU A O 1
ATOM 1342 N N . PHE A 1 172 ? -17.835 2.559 2.961 1.00 91.44 172 PHE A N 1
ATOM 1343 C CA . PHE A 1 172 ? -16.930 3.287 2.074 1.00 91.44 172 PHE A CA 1
ATOM 1344 C C . PHE A 1 172 ? -16.576 2.484 0.817 1.00 91.44 172 PHE A C 1
ATOM 1346 O O . PHE A 1 172 ? -16.614 3.010 -0.295 1.00 91.44 172 PHE A O 1
ATOM 1353 N N . ILE A 1 173 ? -16.240 1.204 0.978 1.00 89.19 173 ILE A N 1
ATOM 1354 C CA . ILE A 1 173 ? -15.863 0.322 -0.126 1.00 89.19 173 ILE A CA 1
ATOM 1355 C C . ILE A 1 173 ? -17.072 -0.005 -1.016 1.00 89.19 173 ILE A C 1
ATOM 1357 O O . ILE A 1 173 ? -16.920 -0.111 -2.235 1.00 89.19 173 ILE A O 1
ATOM 1361 N N . SER A 1 174 ? -18.272 -0.130 -0.441 1.00 87.81 174 SER A N 1
ATOM 1362 C CA . SER A 1 174 ? -19.507 -0.304 -1.217 1.00 87.81 174 SER A CA 1
ATOM 1363 C C . SER A 1 174 ? -19.751 0.874 -2.173 1.00 87.81 174 SER A C 1
ATOM 1365 O O . SER A 1 174 ? -20.138 0.659 -3.328 1.00 87.81 174 SER A O 1
ATOM 1367 N N . ASP A 1 175 ? -19.458 2.094 -1.719 1.00 87.88 175 ASP A N 1
ATOM 1368 C CA . ASP A 1 175 ? -19.579 3.322 -2.514 1.00 87.88 175 ASP A CA 1
ATOM 1369 C C . ASP A 1 175 ? -18.423 3.507 -3.519 1.00 87.88 175 ASP A C 1
ATOM 1371 O O . ASP A 1 175 ? -18.601 4.142 -4.561 1.00 87.88 175 ASP A O 1
ATOM 1375 N N . HIS A 1 176 ? -17.261 2.895 -3.260 1.00 84.25 176 HIS A N 1
ATOM 1376 C CA . HIS A 1 176 ? -16.029 3.021 -4.053 1.00 84.25 176 HIS A CA 1
ATOM 1377 C C . HIS A 1 176 ? -15.552 1.665 -4.604 1.00 84.25 176 HIS A C 1
ATOM 1379 O O . HIS A 1 176 ? -14.482 1.150 -4.268 1.00 84.25 176 HIS A O 1
ATOM 1385 N N . LYS A 1 177 ? -16.355 1.064 -5.493 1.00 75.12 177 LYS A N 1
ATOM 1386 C CA . LYS A 1 177 ? -16.094 -0.275 -6.074 1.00 75.12 177 LYS A CA 1
ATOM 1387 C C . LYS A 1 177 ? -14.800 -0.381 -6.887 1.00 75.12 177 LYS A C 1
ATOM 1389 O O . LYS A 1 177 ? -14.307 -1.476 -7.138 1.00 75.12 177 LYS A O 1
ATOM 1394 N N . ASP A 1 178 ? -14.251 0.745 -7.313 1.00 68.50 178 ASP A N 1
ATOM 1395 C CA . ASP A 1 178 ? -12.980 0.860 -8.021 1.00 68.50 178 ASP A CA 1
ATOM 1396 C C . ASP A 1 178 ? -11.747 0.611 -7.135 1.00 68.50 178 ASP A C 1
ATOM 1398 O O . ASP A 1 178 ? -10.669 0.338 -7.667 1.00 68.50 178 ASP A O 1
ATOM 1402 N N . VAL A 1 179 ? -11.909 0.617 -5.808 1.00 62.62 179 VAL A N 1
ATOM 1403 C CA . VAL A 1 179 ? -10.913 0.103 -4.852 1.00 62.62 179 VAL A CA 1
ATOM 1404 C C . VAL A 1 179 ? -10.814 -1.430 -4.923 1.00 62.62 179 VAL A C 1
ATOM 1406 O O . VAL A 1 179 ? -9.726 -1.982 -4.785 1.00 62.62 179 VAL A O 1
ATOM 1409 N N . LEU A 1 180 ? -11.915 -2.132 -5.224 1.00 57.31 180 LEU A N 1
ATOM 1410 C CA . LEU A 1 180 ? -12.018 -3.601 -5.233 1.00 57.31 180 LEU A CA 1
ATOM 1411 C C . LEU A 1 180 ? -12.129 -4.215 -6.642 1.00 57.31 180 LEU A C 1
ATOM 1413 O O . LEU A 1 180 ? -12.916 -5.136 -6.869 1.00 57.31 180 LEU A O 1
ATOM 1417 N N . LYS A 1 181 ? -11.323 -3.770 -7.613 1.00 53.53 181 LYS A N 1
ATOM 1418 C CA . LYS A 1 181 ? -11.377 -4.331 -8.984 1.00 53.53 181 LYS A CA 1
ATOM 1419 C C . LYS A 1 181 ? -11.080 -5.840 -9.080 1.00 53.53 181 LYS A C 1
ATOM 1421 O O . LYS A 1 181 ? -11.360 -6.436 -10.114 1.00 53.53 181 LYS A O 1
ATOM 1426 N N . THR A 1 182 ? -10.545 -6.464 -8.029 1.00 46.31 182 THR A N 1
ATOM 1427 C CA . THR A 1 182 ? -10.140 -7.881 -8.010 1.00 46.31 182 THR A CA 1
ATOM 1428 C C . THR A 1 182 ? -11.053 -8.810 -7.219 1.00 46.31 182 THR A C 1
ATOM 1430 O O . THR A 1 182 ? -10.730 -9.991 -7.092 1.00 46.31 182 THR A O 1
ATOM 1433 N N . TRP A 1 183 ? -12.188 -8.337 -6.695 1.00 37.84 183 TRP A N 1
ATOM 1434 C CA . TRP A 1 183 ? -13.140 -9.226 -6.026 1.00 37.84 183 TRP A CA 1
ATOM 1435 C C . TRP A 1 183 ? -14.045 -9.916 -7.063 1.00 37.84 183 TRP A C 1
ATOM 1437 O O . TRP A 1 183 ? -14.904 -9.244 -7.638 1.00 37.84 183 TRP A O 1
ATOM 1447 N N . PRO A 1 184 ? -13.908 -11.233 -7.335 1.00 35.97 184 PRO A N 1
ATOM 1448 C CA . PRO A 1 184 ? -14.612 -11.862 -8.454 1.00 35.97 184 PRO A CA 1
ATOM 1449 C C . PRO A 1 184 ? -16.113 -12.084 -8.213 1.00 35.97 184 PRO A C 1
ATOM 1451 O O . PRO A 1 184 ? -16.803 -12.562 -9.108 1.00 35.97 184 PRO A O 1
ATOM 1454 N N . SER A 1 185 ? -16.651 -11.767 -7.032 1.00 37.53 185 SER A N 1
ATOM 1455 C CA . SER A 1 185 ? -18.008 -12.201 -6.684 1.00 37.53 185 SER A CA 1
ATOM 1456 C C . SER A 1 185 ? -18.619 -11.382 -5.551 1.00 37.53 185 SER A C 1
ATOM 1458 O O . SER A 1 185 ? -18.707 -11.867 -4.435 1.00 37.53 185 SER A O 1
ATOM 1460 N N . GLY A 1 186 ? -19.046 -10.147 -5.854 1.00 36.84 186 GLY A N 1
ATOM 1461 C CA . GLY A 1 186 ? -20.073 -9.374 -5.126 1.00 36.84 186 GLY A CA 1
ATOM 1462 C C . GLY A 1 186 ? -20.023 -9.302 -3.579 1.00 36.84 186 GLY A C 1
ATOM 1463 O O . GLY A 1 186 ? -19.133 -9.825 -2.920 1.00 36.84 186 GLY A O 1
ATOM 1464 N N . PRO A 1 187 ? -20.999 -8.633 -2.947 1.00 34.00 187 PRO A N 1
ATOM 1465 C CA . PRO A 1 187 ? -21.113 -8.564 -1.485 1.00 34.00 187 PRO A CA 1
ATOM 1466 C C . PRO A 1 187 ? -21.636 -9.864 -0.826 1.00 34.00 187 PRO A C 1
ATOM 1468 O O . PRO A 1 187 ? -21.935 -9.865 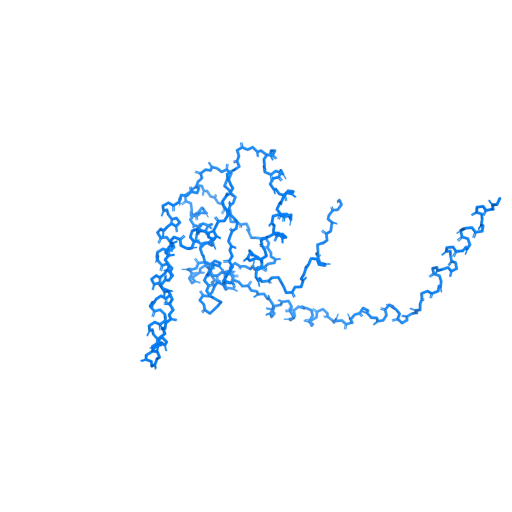0.363 1.00 34.00 187 PRO A O 1
ATOM 1471 N N . GLU A 1 188 ? -21.752 -10.982 -1.554 1.00 32.88 188 GLU A N 1
ATOM 1472 C CA . GLU A 1 188 ? -22.370 -12.223 -1.046 1.00 32.88 188 GLU A CA 1
ATOM 1473 C C . GLU A 1 188 ? -21.463 -13.070 -0.129 1.00 32.88 188 GLU A C 1
ATOM 1475 O O . GLU A 1 188 ? -21.948 -13.993 0.518 1.00 32.88 188 GLU A O 1
ATOM 1480 N N . TYR A 1 189 ? -20.177 -12.726 0.005 1.00 34.34 189 TYR A N 1
ATOM 1481 C CA . TYR A 1 189 ? -19.211 -13.457 0.845 1.00 34.34 189 TYR A CA 1
ATOM 1482 C C . TYR A 1 189 ? -18.681 -12.651 2.043 1.00 34.34 189 TYR A C 1
ATOM 1484 O O . TYR A 1 189 ? -17.663 -13.010 2.637 1.00 34.34 189 TYR A O 1
ATOM 1492 N N . LEU A 1 190 ? -19.379 -11.582 2.445 1.00 31.02 190 LEU A N 1
ATOM 1493 C CA . LEU A 1 190 ? -19.148 -10.936 3.739 1.00 31.02 190 LEU A CA 1
ATOM 1494 C C . LEU A 1 190 ? -19.686 -11.844 4.851 1.00 31.02 190 LEU A C 1
ATOM 1496 O O . LEU A 1 190 ? -20.841 -11.762 5.271 1.00 31.02 190 LEU A O 1
ATOM 1500 N N . VAL A 1 191 ? -18.827 -12.748 5.321 1.00 27.06 191 VAL A N 1
ATOM 1501 C CA . VAL A 1 191 ? -19.026 -13.450 6.587 1.00 27.06 191 VAL A CA 1
ATOM 1502 C C . VAL A 1 191 ? -19.108 -12.384 7.679 1.00 27.06 191 VAL A C 1
ATOM 1504 O O . VAL A 1 191 ? -18.105 -11.780 8.055 1.00 27.06 191 VAL A O 1
ATOM 1507 N N . LYS A 1 192 ? -20.328 -12.136 8.169 1.00 21.73 192 LYS A N 1
ATOM 1508 C CA . LYS A 1 192 ? -20.571 -11.384 9.399 1.00 21.73 192 LYS A CA 1
ATOM 1509 C C . LYS A 1 192 ? -19.839 -12.086 10.535 1.00 21.73 192 LYS A C 1
ATOM 1511 O O . LYS A 1 192 ? -20.230 -13.181 10.935 1.00 21.73 192 LYS A O 1
ATOM 1516 N N . TRP A 1 193 ? -18.802 -11.452 11.063 1.00 25.25 193 TRP A N 1
ATOM 1517 C CA . TRP A 1 193 ? -18.259 -11.831 12.358 1.00 25.25 193 TRP A CA 1
ATOM 1518 C C . TRP A 1 193 ? -19.255 -11.378 13.435 1.00 25.25 193 TRP A C 1
ATOM 1520 O O . TRP A 1 193 ? -19.651 -10.211 13.470 1.00 25.25 193 TRP A O 1
ATOM 1530 N N . HIS A 1 194 ? -19.731 -12.334 14.234 1.00 29.91 194 HIS A N 1
ATOM 1531 C CA . HIS A 1 194 ? -20.483 -12.099 15.468 1.00 29.91 194 HIS A CA 1
ATOM 1532 C C . HIS A 1 194 ? -19.524 -11.914 16.640 1.00 29.91 194 HIS A C 1
ATOM 1534 O O . HIS A 1 194 ? -18.477 -12.601 16.640 1.00 29.91 194 HIS A O 1
#

pLDDT: mean 78.27, std 2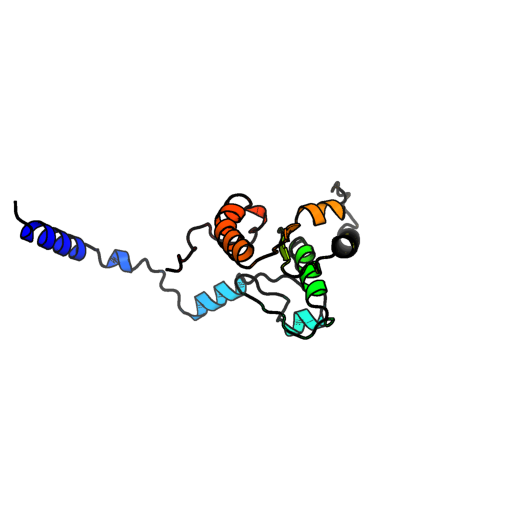0.28, range [21.73, 97.31]

Radius of gyration: 23.54 Å; chains: 1; bounding box: 70×48×56 Å

InterPro domains:
  IPR013632 Rad51-like, C-terminal [PF08423] (38-123)
  IPR020588 DNA recombination and repair protein RecA-like, ATP-binding domain [PS50162] (40-194)
  IPR027417 P-loop containing nucleoside triphosphate hydrolase [G3DSA:3.40.50.300] (24-180)
  IPR027417 P-loop containing nucleoside triphosphate hydrolase [SSF52540] (41-177)
  IPR052093 Homologous Recombination Repair Mediator [PTHR46239] (26-179)